Protein AF-M1PS42-F1 (afdb_monomer_lite)

Radius of gyration: 25.26 Å; chains: 1; bounding box: 62×65×58 Å

Sequence (292 aa):
MSEYVSSQPADSSSAGDQQQESSVSSQSGASTSSQLGTDSSSAGDQQQESSVSSQSDASTSSQLGTDSSSAGDQQQESSVSSQSGASTSSQLGTDSSSAGDQQQESSVSSQSGASTSSQLGTDSSSAGDQQQESSVSSQSDASTSSQLGTDSSSAGDQQQESSVSSQSGASTSSQLGTDSSSAGDQQQESSVSSQSDASTSSQLGTDWRQEVRSKVASVEYILAARALISVGVYAAQRVIAQSQGCASLSVAEVEEIVRDSLVRSHFHDSGLSLGSIRLVLMQVGDKLGLQG

Secondary structure (DSSP, 8-state):
--B---PPPEEEEESS-EEEEEEEEEEEEEES-EEEEEEEEESS-EEEEEEEEEEEEEEEEEEEEEEEEESS-EEEEEEEEEEEEEEEEEEEEEEEEESS-EEEEEEEEEEEEEEEEEEEEEEEEESS-EEEEEEEEEEEEEEEEEEEEEEEEESS-EEEEEEEEEEEEEEEEEEEEEEEEESS-EEEEEEEEEEEEEEEEEEEEESHHHHHHHHHHSHHHHHHHHHHHHHHHHHHHHHHHHHHTPPPPPHHHHHHHHHHHS-GGGEETTEE-HHHHHHHHHHHHHHTT---

Foldseek 3Di:
DADAPEDDAAEDEDEEEDEEEEEAEEEEAEHAEEEYEHAYEYAEEYEYEYEYEYEYQYYAEYEYEYHYEYAYEYEYEYEYEYEYQEYAEYEYEYYYEYAEEYEYEYEYEYEYQEYAEYEYEYEEEYAYEYEYEYEAEYEYQYYEEYEYEYEYEYAEEYEYEYEAEYEYQEYEEYEYEYEYDYNYHYDYHYYHYYHYPYYNYYHYDYNVLVVVLVVLLDPVVLVVVLVVLLVVLQVVQVVVCVVVVFDGDDSVVLSVLSPVLDDSVQQDSVGHDPVSSVSSNVVNCVVRVVDD

Organism: Anaplasma marginale (NCBI:txid770)

Structure (mmCIF, N/CA/C/O backbone):
data_AF-M1PS42-F1
#
_entry.id   AF-M1PS42-F1
#
loop_
_atom_site.group_PDB
_atom_site.id
_atom_site.type_symbol
_atom_site.label_atom_id
_atom_site.label_alt_id
_atom_site.label_comp_id
_atom_site.label_asym_id
_atom_site.label_entity_id
_atom_site.label_seq_id
_atom_site.pdbx_PDB_ins_code
_atom_site.Cartn_x
_atom_site.Cartn_y
_atom_site.Cartn_z
_atom_site.occupancy
_atom_site.B_iso_or_equiv
_atom_site.auth_seq_id
_atom_site.auth_comp_id
_atom_site.auth_asym_id
_atom_site.auth_atom_id
_atom_site.pdbx_PDB_model_num
ATOM 1 N N . MET A 1 1 ? 39.496 -3.840 9.890 1.00 39.19 1 MET A N 1
ATOM 2 C CA . MET A 1 1 ? 39.023 -2.545 10.409 1.00 39.19 1 MET A CA 1
ATOM 3 C C . MET A 1 1 ? 37.511 -2.597 10.252 1.00 39.19 1 MET A C 1
ATOM 5 O O . MET A 1 1 ? 37.054 -2.494 9.127 1.00 39.19 1 MET A O 1
ATOM 9 N N . SER A 1 2 ? 36.765 -2.962 11.298 1.00 42.97 2 SER A N 1
ATOM 10 C CA . SER A 1 2 ? 35.296 -2.894 11.251 1.00 42.97 2 SER A CA 1
ATOM 11 C C . SER A 1 2 ? 34.930 -1.449 11.529 1.00 42.97 2 SER A C 1
ATOM 13 O O . SER A 1 2 ? 35.213 -0.956 12.620 1.00 42.97 2 SER A O 1
ATOM 15 N N . GLU A 1 3 ? 34.401 -0.758 10.529 1.00 43.88 3 GLU A N 1
ATOM 16 C CA . GLU A 1 3 ? 33.937 0.609 10.711 1.00 43.88 3 GLU A CA 1
ATOM 17 C C . GLU A 1 3 ? 32.567 0.566 11.388 1.00 43.88 3 GLU A C 1
ATOM 19 O O . GLU A 1 3 ? 31.633 -0.079 10.917 1.00 43.88 3 GLU A O 1
ATOM 24 N N . TYR A 1 4 ? 32.475 1.201 12.553 1.00 43.62 4 TYR A N 1
ATOM 25 C CA . TYR A 1 4 ? 31.217 1.427 13.250 1.00 43.62 4 TYR A CA 1
ATOM 26 C C . TYR A 1 4 ? 30.619 2.707 12.654 1.00 43.62 4 TYR A C 1
ATOM 28 O O . TYR A 1 4 ? 30.918 3.807 13.117 1.00 43.62 4 TYR A O 1
ATOM 36 N N . VAL A 1 5 ? 29.850 2.588 11.569 1.00 50.28 5 VAL A N 1
ATOM 37 C CA . VAL A 1 5 ? 29.141 3.731 10.974 1.00 50.28 5 VAL A CA 1
ATOM 38 C C . VAL A 1 5 ? 27.799 3.870 11.688 1.00 50.28 5 VAL A C 1
ATOM 40 O O . VAL A 1 5 ? 26.797 3.281 11.295 1.00 50.28 5 VAL A O 1
ATOM 43 N N . SER A 1 6 ? 27.807 4.608 12.798 1.00 44.69 6 SER A N 1
ATOM 44 C CA . SER A 1 6 ? 26.590 5.071 13.466 1.00 44.69 6 SER A CA 1
ATOM 45 C C . SER A 1 6 ? 26.245 6.440 12.885 1.00 44.69 6 SER A C 1
ATOM 47 O O . SER A 1 6 ? 26.727 7.456 13.384 1.00 44.69 6 SER A O 1
ATOM 49 N N . SER A 1 7 ? 25.475 6.481 11.802 1.00 53.38 7 SER A N 1
ATOM 50 C CA . SER A 1 7 ? 24.887 7.737 11.328 1.00 53.38 7 SER A CA 1
ATOM 51 C C . SER A 1 7 ? 23.633 7.990 12.166 1.00 53.38 7 SER A C 1
ATOM 53 O O . SER A 1 7 ? 22.823 7.086 12.344 1.00 53.38 7 SER A O 1
ATOM 55 N N . GLN A 1 8 ? 23.511 9.169 12.774 1.00 53.06 8 GLN A N 1
ATOM 56 C CA . GLN A 1 8 ? 22.338 9.487 13.591 1.00 53.06 8 GLN A CA 1
ATOM 57 C C . GLN A 1 8 ? 21.093 9.651 12.704 1.00 53.06 8 GLN A C 1
ATOM 59 O O . GLN A 1 8 ? 21.240 10.183 11.599 1.00 53.06 8 GLN A O 1
ATOM 64 N N . PRO A 1 9 ? 19.900 9.231 13.169 1.00 59.31 9 PRO A N 1
ATOM 65 C CA . PRO A 1 9 ? 18.654 9.588 12.507 1.00 59.31 9 PRO A CA 1
ATOM 66 C C . PRO A 1 9 ? 18.505 11.113 12.467 1.00 59.31 9 PRO A C 1
ATOM 68 O O . PRO A 1 9 ? 18.972 11.825 13.366 1.00 59.31 9 PRO A O 1
ATOM 71 N N . ALA A 1 10 ? 17.941 11.623 11.375 1.00 68.38 10 ALA A N 1
ATOM 72 C CA . ALA A 1 10 ? 17.602 13.034 11.271 1.00 68.38 10 ALA A CA 1
ATOM 73 C C . ALA A 1 10 ? 16.223 13.250 11.907 1.00 68.38 10 ALA A C 1
ATOM 75 O O . ALA A 1 10 ? 15.217 12.934 11.280 1.00 68.38 10 ALA A O 1
ATOM 76 N N . ASP A 1 11 ? 16.205 13.777 13.133 1.00 71.44 11 ASP A N 1
ATOM 77 C CA . ASP A 1 11 ? 14.971 14.037 13.881 1.00 71.44 11 ASP A CA 1
ATOM 78 C C . ASP A 1 11 ? 14.531 15.496 13.726 1.00 71.44 11 ASP A C 1
ATOM 80 O O . ASP A 1 11 ? 15.304 16.431 13.982 1.00 71.44 11 ASP A O 1
ATOM 84 N N . SER A 1 12 ? 13.259 15.706 13.398 1.00 66.62 12 SER A N 1
ATOM 85 C CA . SER A 1 12 ? 12.654 17.040 13.333 1.00 66.62 12 SER A CA 1
ATOM 86 C C . SER A 1 12 ? 11.256 17.099 13.929 1.00 66.62 12 SER A C 1
ATOM 88 O O . SER A 1 12 ? 10.415 16.230 13.721 1.00 66.62 12 SER A O 1
ATOM 90 N N . SER A 1 13 ? 10.981 18.174 14.672 1.00 75.50 13 SER A N 1
ATOM 91 C CA . SER A 1 13 ? 9.664 18.437 15.257 1.00 75.50 13 SER A CA 1
ATOM 92 C C . SER A 1 13 ? 9.295 19.907 15.127 1.00 75.50 13 SER A C 1
ATOM 94 O O . SER A 1 13 ? 10.125 20.772 15.415 1.00 75.50 13 SER A O 1
ATOM 96 N N . SER A 1 14 ? 8.052 20.214 14.750 1.00 68.25 14 SER A N 1
ATOM 97 C CA . SER A 1 14 ? 7.557 21.597 14.783 1.00 68.25 14 SER A CA 1
ATOM 98 C C . SER A 1 14 ? 6.027 21.700 14.851 1.00 68.25 14 SER A C 1
ATOM 100 O O . SER A 1 14 ? 5.309 20.704 14.833 1.00 68.25 14 SER A O 1
ATOM 102 N N . ALA A 1 15 ? 5.544 22.921 15.092 1.00 67.19 15 ALA A N 1
ATOM 103 C CA . ALA A 1 15 ? 4.188 23.226 15.543 1.00 67.19 15 ALA A CA 1
ATOM 104 C C . ALA A 1 15 ? 3.344 24.017 14.523 1.00 67.19 15 ALA A C 1
ATOM 106 O O . ALA A 1 15 ? 2.295 24.540 14.892 1.00 67.19 15 ALA A O 1
ATOM 107 N N . GLY A 1 16 ? 3.804 24.155 13.278 1.00 68.56 16 GLY A N 1
ATOM 108 C CA . GLY A 1 16 ? 3.071 24.827 12.198 1.00 68.56 16 GLY A CA 1
ATOM 109 C C . GLY A 1 16 ? 3.222 24.088 10.874 1.00 68.56 16 GLY A C 1
ATOM 110 O O . GLY A 1 16 ? 3.893 23.057 10.837 1.00 68.56 16 GLY A O 1
ATOM 111 N N . ASP A 1 17 ? 2.624 24.633 9.815 1.00 74.56 17 ASP A N 1
ATOM 112 C CA . ASP A 1 17 ? 2.697 24.037 8.480 1.00 74.56 17 ASP A CA 1
ATOM 113 C C . ASP A 1 17 ? 4.141 24.021 7.981 1.00 74.56 17 ASP A C 1
ATOM 115 O O . ASP A 1 17 ? 4.865 25.021 8.099 1.00 74.56 17 ASP A O 1
ATOM 119 N N . GLN A 1 18 ? 4.579 22.886 7.445 1.00 71.81 18 GLN A N 1
ATOM 120 C CA . GLN A 1 18 ? 5.975 22.699 7.064 1.00 71.81 18 GLN A CA 1
ATOM 121 C C . GLN A 1 18 ? 6.144 21.953 5.755 1.00 71.81 18 GLN A C 1
ATOM 123 O O . GLN A 1 18 ? 5.471 20.963 5.498 1.00 71.81 18 GLN A O 1
ATOM 128 N N . GLN A 1 19 ? 7.127 22.419 4.986 1.00 80.56 19 GLN A N 1
ATOM 129 C CA . GLN A 1 19 ? 7.773 21.660 3.926 1.00 80.56 19 GLN A CA 1
ATOM 130 C C . GLN A 1 19 ? 9.134 21.201 4.440 1.00 80.56 19 GLN A C 1
ATOM 132 O O . GLN A 1 19 ? 9.905 22.024 4.950 1.00 80.56 19 GLN A O 1
ATOM 137 N N . GLN A 1 20 ? 9.424 19.908 4.340 1.00 78.31 20 GLN A N 1
ATOM 138 C CA . GLN A 1 20 ? 10.666 19.346 4.845 1.00 78.31 20 GLN A CA 1
ATOM 139 C C . GLN A 1 20 ? 11.261 18.316 3.893 1.00 78.31 20 GLN A C 1
ATOM 141 O O . GLN A 1 20 ? 10.637 17.313 3.578 1.00 78.31 20 GLN A O 1
ATOM 146 N N . GLU A 1 21 ? 12.517 18.538 3.522 1.00 87.38 21 GLU A N 1
ATOM 147 C CA . GLU A 1 21 ? 13.320 17.590 2.757 1.00 87.38 21 GLU A CA 1
ATOM 148 C C . GLU A 1 21 ? 14.416 17.026 3.665 1.00 87.38 21 GLU A C 1
ATOM 150 O O . GLU A 1 21 ? 15.176 17.779 4.285 1.00 87.38 21 GLU A O 1
ATOM 155 N N . SER A 1 22 ? 14.501 15.702 3.774 1.00 85.06 22 SER A N 1
ATOM 156 C CA . SER A 1 22 ? 15.530 15.014 4.557 1.00 85.06 22 SER A CA 1
ATOM 157 C C . SER A 1 22 ? 16.211 13.946 3.720 1.00 85.06 22 SER A C 1
ATOM 159 O O . SER A 1 22 ? 15.574 13.161 3.027 1.00 85.06 22 SER A O 1
ATOM 161 N N . SER A 1 23 ? 17.539 13.912 3.757 1.00 88.06 23 SER A N 1
ATOM 162 C CA . SER A 1 23 ? 18.320 12.932 3.006 1.00 88.06 23 SER A CA 1
ATOM 163 C C . SER A 1 23 ? 19.451 12.383 3.859 1.00 88.06 23 SER A C 1
ATOM 165 O O . SER A 1 23 ? 20.302 13.136 4.335 1.00 88.06 23 SER A O 1
ATOM 167 N N . VAL A 1 24 ? 19.479 11.063 4.028 1.00 89.56 24 VAL A N 1
ATOM 168 C CA . VAL A 1 24 ? 20.530 10.343 4.752 1.00 89.56 24 VAL A CA 1
ATOM 169 C C . VAL A 1 24 ? 21.137 9.303 3.820 1.00 89.56 24 VAL A C 1
ATOM 171 O O . VAL A 1 24 ? 20.455 8.417 3.315 1.00 89.56 24 VAL A O 1
ATOM 174 N N . SER A 1 25 ? 22.444 9.393 3.590 1.00 87.69 25 SER A N 1
ATOM 175 C CA . SER A 1 25 ? 23.175 8.458 2.732 1.00 87.69 25 SER A CA 1
ATOM 176 C C . SER A 1 25 ? 24.392 7.904 3.457 1.00 87.69 25 SER A C 1
ATOM 178 O O . SER A 1 25 ? 25.103 8.662 4.119 1.00 87.69 25 SER A O 1
ATOM 180 N N . SER A 1 26 ? 24.682 6.612 3.311 1.00 85.31 26 SER A N 1
ATOM 181 C CA . SER A 1 26 ? 25.943 6.022 3.783 1.00 85.31 26 SER A CA 1
ATOM 182 C C . SER A 1 26 ? 26.573 5.101 2.746 1.00 85.31 26 SER A C 1
ATOM 184 O O . SER A 1 26 ? 25.886 4.357 2.052 1.00 85.31 26 SER A O 1
ATOM 186 N N . GLN A 1 27 ? 27.904 5.122 2.680 1.00 86.88 27 GLN A N 1
ATOM 187 C CA . GLN A 1 27 ? 28.694 4.235 1.833 1.00 86.88 27 GLN A CA 1
ATOM 188 C C . GLN A 1 27 ? 29.816 3.611 2.667 1.00 86.88 27 GLN A C 1
ATOM 190 O O . GLN A 1 27 ? 30.570 4.328 3.322 1.00 86.88 27 GLN A O 1
ATOM 195 N N . SER A 1 28 ? 29.931 2.282 2.655 1.00 81.88 28 SER A N 1
ATOM 196 C CA . SER A 1 28 ? 30.939 1.556 3.443 1.00 81.88 28 SER A CA 1
ATOM 197 C C . SER A 1 28 ? 31.458 0.317 2.713 1.00 81.88 28 SER A C 1
ATOM 199 O O . SER A 1 28 ? 30.759 -0.254 1.888 1.00 81.88 28 SER A O 1
ATOM 201 N N . GLY A 1 29 ? 32.680 -0.130 3.018 1.00 77.25 29 GLY A N 1
ATOM 202 C CA . GLY A 1 29 ? 33.185 -1.404 2.483 1.00 77.25 29 GLY A CA 1
ATOM 203 C C . GLY A 1 29 ? 32.564 -2.609 3.197 1.00 77.25 29 GLY A C 1
ATOM 204 O O . GLY A 1 29 ? 32.076 -3.541 2.575 1.00 77.25 29 GLY A O 1
ATOM 205 N N . ALA A 1 30 ? 32.522 -2.587 4.529 1.00 75.56 30 ALA A N 1
ATOM 206 C CA . ALA A 1 30 ? 31.849 -3.616 5.312 1.00 75.56 30 ALA A CA 1
ATOM 207 C C . ALA A 1 30 ? 31.250 -3.013 6.580 1.00 75.56 30 ALA A C 1
ATOM 209 O O . ALA A 1 30 ? 31.944 -2.303 7.310 1.00 75.56 30 ALA A O 1
ATOM 210 N N . SER A 1 31 ? 29.997 -3.355 6.863 1.00 67.56 31 SER A N 1
ATOM 211 C CA . SER A 1 31 ? 29.265 -2.866 8.027 1.00 67.56 31 SER A CA 1
ATOM 212 C C . SER A 1 31 ? 28.748 -4.021 8.875 1.00 67.56 31 SER A C 1
ATOM 214 O O . SER A 1 31 ? 28.040 -4.914 8.413 1.00 67.56 31 SER A O 1
ATOM 216 N N . THR A 1 32 ? 29.091 -4.016 10.161 1.00 72.12 32 THR A N 1
ATOM 217 C CA . THR A 1 32 ? 28.502 -4.959 11.123 1.00 72.12 32 THR A CA 1
ATOM 218 C C . THR A 1 32 ? 27.087 -4.549 11.514 1.00 72.12 32 THR A C 1
ATOM 220 O O . THR A 1 32 ? 26.239 -5.414 11.709 1.00 72.12 32 THR A O 1
ATOM 223 N N . SER A 1 33 ? 26.832 -3.245 11.617 1.00 73.69 33 SER A N 1
ATOM 224 C CA . SER A 1 33 ? 25.519 -2.682 11.918 1.00 73.69 33 SER A CA 1
ATOM 225 C C . SER A 1 33 ? 25.422 -1.288 11.311 1.00 73.69 33 SER A C 1
ATOM 227 O O . SER A 1 33 ? 26.312 -0.472 11.548 1.00 73.69 33 SER A O 1
ATOM 229 N N . SER A 1 34 ? 24.353 -1.022 10.567 1.00 74.88 34 SER A N 1
ATOM 230 C CA . SER A 1 34 ? 24.017 0.305 10.044 1.00 74.88 34 SER A CA 1
ATOM 231 C C . SER A 1 34 ? 22.562 0.603 10.376 1.00 74.88 34 SER A C 1
ATOM 233 O O . SER A 1 34 ? 21.694 -0.215 10.081 1.00 74.88 34 SER A O 1
ATOM 235 N N . GLN A 1 35 ? 22.310 1.751 10.995 1.00 84.94 35 GLN A N 1
ATOM 236 C CA . GLN A 1 35 ? 20.969 2.274 11.235 1.00 84.94 35 GLN A CA 1
ATOM 237 C C . GLN A 1 35 ? 20.921 3.663 10.611 1.00 84.94 35 GLN A C 1
ATOM 239 O O . GLN A 1 35 ? 21.679 4.526 11.045 1.00 84.94 35 GLN A O 1
ATOM 244 N N . LEU A 1 36 ? 20.112 3.851 9.569 1.00 87.31 36 LEU A N 1
ATOM 245 C CA . LEU A 1 36 ? 19.848 5.164 8.978 1.00 87.31 36 LEU A CA 1
ATOM 246 C C . LEU A 1 36 ? 18.351 5.427 9.049 1.00 87.31 36 LEU A C 1
ATOM 248 O O . LEU A 1 36 ? 17.562 4.542 8.737 1.00 87.31 36 LEU A O 1
ATOM 252 N N . GLY A 1 37 ? 17.972 6.636 9.428 1.00 87.62 37 GLY A N 1
ATOM 253 C CA . GLY A 1 37 ? 16.572 6.982 9.584 1.00 87.62 37 GLY A CA 1
ATOM 254 C C . GLY A 1 37 ? 16.331 8.467 9.414 1.00 87.62 37 GLY A C 1
ATOM 255 O O . GLY A 1 37 ? 17.247 9.276 9.598 1.00 87.62 37 GLY A O 1
ATOM 256 N N . THR A 1 38 ? 15.104 8.815 9.073 1.00 86.50 38 THR A N 1
ATOM 257 C CA . THR A 1 38 ? 14.593 10.179 9.198 1.00 86.50 38 THR A CA 1
ATOM 258 C C . THR A 1 38 ? 13.284 10.108 9.959 1.00 86.50 38 THR A C 1
ATOM 260 O O . THR A 1 38 ? 12.362 9.451 9.478 1.00 86.50 38 THR A O 1
ATOM 263 N N . ASP A 1 39 ? 13.200 10.811 11.083 1.00 87.62 39 ASP A N 1
ATOM 264 C CA . ASP A 1 39 ? 12.021 10.800 11.942 1.00 87.62 39 ASP A CA 1
ATOM 265 C C . ASP A 1 39 ? 11.452 12.216 11.988 1.00 87.62 39 ASP A C 1
ATOM 267 O O . ASP A 1 39 ? 12.164 13.199 12.219 1.00 87.62 39 ASP A O 1
ATOM 271 N N . SER A 1 40 ? 10.160 12.368 11.717 1.00 83.94 40 SER A N 1
ATOM 272 C CA . SER A 1 40 ? 9.545 13.692 11.637 1.00 83.94 40 SER A CA 1
ATOM 273 C C . SER A 1 40 ? 8.167 13.756 12.262 1.00 83.94 40 SER A C 1
ATOM 275 O O . SER A 1 40 ? 7.348 12.850 12.145 1.00 83.94 40 SER A O 1
ATOM 277 N N . SER A 1 41 ? 7.910 14.849 12.979 1.00 85.88 41 SER A N 1
ATOM 278 C CA . SER A 1 41 ? 6.642 15.070 13.673 1.00 85.88 41 SER A CA 1
ATOM 279 C C . SER A 1 41 ? 6.142 16.505 13.518 1.00 85.88 41 SER A C 1
ATOM 281 O O . SER A 1 41 ? 6.870 17.461 13.803 1.00 85.88 41 SER A O 1
ATOM 283 N N . SER A 1 42 ? 4.879 16.668 13.125 1.00 82.94 42 SER A N 1
ATOM 284 C CA . SER A 1 42 ? 4.221 17.970 12.968 1.00 82.94 42 SER A CA 1
ATOM 285 C C . SER A 1 42 ? 2.891 18.035 13.719 1.00 82.94 42 SER A C 1
ATOM 287 O O . SER A 1 42 ? 2.146 17.059 13.785 1.00 82.94 42 SER A O 1
ATOM 289 N N . ALA A 1 43 ? 2.574 19.202 14.286 1.00 84.00 43 ALA A N 1
ATOM 290 C CA . ALA A 1 43 ? 1.247 19.482 14.847 1.00 84.00 43 ALA A CA 1
ATOM 291 C C . ALA A 1 43 ? 0.280 20.155 13.848 1.00 84.00 43 ALA A C 1
ATOM 293 O O . ALA A 1 43 ? -0.896 20.306 14.172 1.00 84.00 43 ALA A O 1
ATOM 294 N N . GLY A 1 44 ? 0.779 20.594 12.691 1.00 83.94 44 GLY A N 1
ATOM 295 C CA . GLY A 1 44 ? -0.002 21.172 11.590 1.00 83.94 44 GLY A CA 1
ATOM 296 C C . GLY A 1 44 ? 0.231 20.405 10.293 1.00 83.94 44 GLY A C 1
ATOM 297 O O . GLY A 1 44 ? 0.841 19.333 10.328 1.00 83.94 44 GLY A O 1
ATOM 298 N N . ASP A 1 45 ? -0.204 20.965 9.168 1.00 87.56 45 ASP A N 1
ATOM 299 C CA . ASP A 1 45 ? -0.112 20.274 7.884 1.00 87.56 45 ASP A CA 1
ATOM 300 C C . ASP A 1 45 ? 1.355 20.054 7.488 1.00 87.56 45 ASP A C 1
ATOM 302 O O . ASP A 1 45 ? 2.233 20.894 7.724 1.00 87.56 45 ASP A O 1
ATOM 306 N N . GLN A 1 46 ? 1.648 18.899 6.904 1.00 85.00 46 GLN A N 1
ATOM 307 C CA . GLN A 1 46 ? 3.014 18.497 6.596 1.00 85.00 46 GLN A CA 1
ATOM 308 C C . GLN A 1 46 ? 3.144 18.113 5.127 1.00 85.00 46 GLN A C 1
ATOM 310 O O . GLN A 1 46 ? 2.398 17.281 4.628 1.00 85.00 46 GLN A O 1
ATOM 315 N N . GLN A 1 47 ? 4.143 18.681 4.458 1.00 89.62 47 GLN A N 1
ATOM 316 C CA . GLN A 1 47 ? 4.679 18.167 3.203 1.00 89.62 47 GLN A CA 1
ATOM 317 C C . GLN A 1 47 ? 6.108 17.699 3.461 1.00 89.62 47 GLN A C 1
ATOM 319 O O . GLN A 1 47 ? 6.941 18.482 3.928 1.00 89.62 47 GLN A O 1
ATOM 324 N N . GLN A 1 48 ? 6.390 16.428 3.207 1.00 87.31 48 GLN A N 1
ATOM 325 C CA . GLN A 1 48 ? 7.681 15.843 3.532 1.00 87.31 48 GLN A CA 1
ATOM 326 C C . GLN A 1 48 ? 8.221 14.968 2.412 1.00 87.31 48 GLN A C 1
ATOM 328 O O . GLN A 1 48 ? 7.576 14.013 2.005 1.00 87.31 48 GLN A O 1
ATOM 333 N N . GLU A 1 49 ? 9.458 15.238 2.010 1.00 92.06 49 GLU A N 1
ATOM 334 C CA . GLU A 1 49 ? 10.237 14.374 1.132 1.00 92.06 49 GLU A CA 1
ATOM 335 C C . GLU A 1 49 ? 11.405 13.787 1.929 1.00 92.06 49 GLU A C 1
ATOM 337 O O . GLU A 1 49 ? 12.232 14.511 2.491 1.00 92.06 49 GLU A O 1
ATOM 342 N N . SER A 1 50 ? 11.477 12.462 2.033 1.00 90.81 50 SER A N 1
ATOM 343 C CA . SER A 1 50 ? 12.536 11.784 2.786 1.00 90.81 50 SER A CA 1
ATOM 344 C C . SER A 1 50 ? 13.222 10.716 1.953 1.00 90.81 50 SER A C 1
ATOM 346 O O . SER A 1 50 ? 12.586 9.905 1.288 1.00 90.81 50 SER A O 1
ATOM 348 N N . SER A 1 51 ? 14.550 10.713 1.976 1.00 92.12 51 SER A N 1
ATOM 349 C CA . SER A 1 51 ? 15.360 9.756 1.230 1.00 92.12 51 SER A CA 1
ATOM 350 C C . SER A 1 51 ? 16.440 9.149 2.111 1.00 92.12 51 SER A C 1
ATOM 352 O O . SER A 1 51 ? 17.323 9.848 2.608 1.00 92.12 51 SER A O 1
ATOM 354 N N . VAL A 1 52 ? 16.415 7.828 2.268 1.00 93.81 52 VAL A N 1
ATOM 355 C CA . VAL A 1 52 ? 17.438 7.081 3.002 1.00 93.81 52 VAL A CA 1
ATOM 356 C C . VAL A 1 52 ? 18.087 6.060 2.082 1.00 93.81 52 VAL A C 1
ATOM 358 O O . VAL A 1 52 ? 17.426 5.208 1.496 1.00 93.81 52 VAL A O 1
ATOM 361 N N . SER A 1 53 ? 19.409 6.139 1.947 1.00 91.12 53 SER A N 1
ATOM 362 C CA . SER A 1 53 ? 20.173 5.259 1.065 1.00 91.12 53 SER A CA 1
ATOM 363 C C . SER A 1 53 ? 21.399 4.669 1.754 1.00 91.12 53 SER A C 1
ATOM 365 O O . SER A 1 53 ? 22.128 5.343 2.485 1.00 91.12 53 SER A O 1
ATOM 367 N N . SER A 1 54 ? 21.657 3.385 1.515 1.00 89.75 54 SER A N 1
ATOM 368 C CA . SER A 1 54 ? 22.911 2.739 1.911 1.00 89.75 54 SER A CA 1
ATOM 369 C C . SER A 1 54 ? 23.524 1.937 0.781 1.00 89.75 54 SER A C 1
ATOM 371 O O . SER A 1 54 ? 22.835 1.193 0.086 1.00 89.75 54 SER A O 1
ATOM 373 N N . GLN A 1 55 ? 24.847 2.028 0.672 1.00 89.88 55 GLN A N 1
ATOM 374 C CA . GLN A 1 55 ? 25.646 1.185 -0.205 1.00 89.88 55 GLN A CA 1
ATOM 375 C C . GLN A 1 55 ? 26.764 0.491 0.583 1.00 89.88 55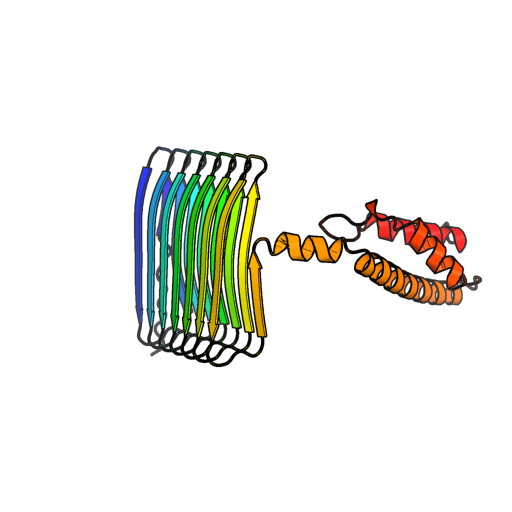 GLN A C 1
ATOM 377 O O . GLN A 1 55 ? 27.559 1.149 1.265 1.00 89.88 55 GLN A O 1
ATOM 382 N N . SER A 1 56 ? 26.854 -0.836 0.477 1.00 85.88 56 SER A N 1
ATOM 383 C CA . SER A 1 56 ? 27.917 -1.618 1.119 1.00 85.88 56 SER A CA 1
ATOM 384 C C . SER A 1 56 ? 28.402 -2.813 0.295 1.00 85.88 56 SER A C 1
ATOM 386 O O . SER A 1 56 ? 27.641 -3.392 -0.470 1.00 85.88 56 SER A O 1
ATOM 388 N N . ASP A 1 57 ? 29.660 -3.245 0.452 1.00 84.94 57 ASP A N 1
ATOM 389 C CA . ASP A 1 57 ? 30.072 -4.530 -0.149 1.00 84.94 57 ASP A CA 1
ATOM 390 C C . ASP A 1 57 ? 29.552 -5.711 0.686 1.00 84.94 57 ASP A C 1
ATOM 392 O O . ASP A 1 57 ? 29.149 -6.739 0.142 1.00 84.94 57 ASP A O 1
ATOM 396 N N . ALA A 1 58 ? 29.515 -5.563 2.014 1.00 82.06 58 ALA A N 1
ATOM 397 C CA . ALA A 1 58 ? 28.936 -6.549 2.922 1.00 82.06 58 ALA A CA 1
ATOM 398 C C . ALA A 1 58 ? 28.289 -5.902 4.154 1.00 82.06 58 ALA A C 1
ATOM 400 O O . ALA A 1 58 ? 28.887 -5.039 4.800 1.00 82.06 58 ALA A O 1
ATOM 401 N N . SER A 1 59 ? 27.106 -6.388 4.529 1.00 78.94 59 SER A N 1
ATOM 402 C CA . SER A 1 59 ? 26.379 -5.969 5.727 1.00 78.94 59 SER A CA 1
ATOM 403 C C . SER A 1 59 ? 25.914 -7.168 6.550 1.00 78.94 59 SER A C 1
ATOM 405 O O . SER A 1 59 ? 25.249 -8.073 6.048 1.00 78.94 59 SER A O 1
ATOM 407 N N . THR A 1 60 ? 26.197 -7.170 7.853 1.00 80.62 60 THR A N 1
ATOM 408 C CA . THR A 1 60 ? 25.593 -8.166 8.756 1.00 80.62 60 THR A CA 1
ATOM 409 C C . THR A 1 60 ? 24.176 -7.752 9.149 1.00 80.62 60 THR A C 1
ATOM 411 O O . THR A 1 60 ? 23.267 -8.578 9.119 1.00 80.62 60 THR A O 1
ATOM 414 N N . SER A 1 61 ? 23.978 -6.480 9.499 1.00 80.50 61 SER A N 1
ATOM 415 C CA . SER A 1 61 ? 22.677 -5.932 9.880 1.00 80.50 61 SER A CA 1
ATOM 416 C C . SER A 1 61 ? 22.529 -4.513 9.346 1.00 80.50 61 SER A C 1
ATOM 418 O O . SER A 1 61 ? 23.394 -3.668 9.584 1.00 80.50 61 SER A O 1
ATOM 420 N N . SER A 1 62 ? 21.435 -4.246 8.643 1.00 83.19 62 SER A N 1
ATOM 421 C CA . SER A 1 62 ? 21.093 -2.908 8.160 1.00 83.19 62 SER A CA 1
ATOM 422 C C . SER A 1 62 ? 19.624 -2.619 8.436 1.00 83.19 62 SER A C 1
ATOM 424 O O . SER A 1 62 ? 18.768 -3.426 8.083 1.00 83.19 62 SER A O 1
ATOM 426 N N . GLN A 1 63 ? 19.350 -1.482 9.066 1.00 89.75 63 GLN A N 1
ATOM 427 C CA . GLN A 1 63 ? 18.007 -0.956 9.274 1.00 89.75 63 GLN A CA 1
ATOM 428 C C . GLN A 1 63 ? 17.945 0.430 8.644 1.00 89.75 63 GLN A C 1
ATOM 430 O O . GLN A 1 63 ? 18.699 1.311 9.058 1.00 89.75 63 GLN A O 1
ATOM 435 N N . LEU A 1 64 ? 17.113 0.598 7.621 1.00 91.56 64 LEU A N 1
ATOM 436 C CA . LEU A 1 64 ? 16.872 1.893 6.991 1.00 91.56 64 LEU A CA 1
ATOM 437 C C . LEU A 1 64 ? 15.384 2.215 7.109 1.00 91.56 64 LEU A C 1
ATOM 439 O O . LEU A 1 64 ? 14.564 1.356 6.797 1.00 91.56 64 LEU A O 1
ATOM 443 N N . GLY A 1 65 ? 15.042 3.414 7.553 1.00 91.88 65 GLY A N 1
ATOM 444 C CA . GLY A 1 65 ? 13.652 3.775 7.819 1.00 91.88 65 GLY A CA 1
ATOM 445 C C . GLY A 1 65 ? 13.347 5.226 7.495 1.00 91.88 65 GLY A C 1
ATOM 446 O O . GLY A 1 65 ? 14.246 6.064 7.499 1.00 91.88 65 GLY A O 1
ATOM 447 N N . THR A 1 66 ? 12.083 5.530 7.248 1.00 91.06 66 THR A N 1
ATOM 448 C CA . THR A 1 66 ? 11.575 6.900 7.331 1.00 91.06 66 THR A CA 1
ATOM 449 C C . THR A 1 66 ? 10.274 6.873 8.107 1.00 91.06 66 THR A C 1
ATOM 451 O O . THR A 1 66 ? 9.331 6.229 7.649 1.00 91.06 66 THR A O 1
ATOM 454 N N . ASP A 1 67 ? 10.209 7.609 9.209 1.00 90.94 67 ASP A N 1
ATOM 455 C CA . ASP A 1 67 ? 9.045 7.635 10.085 1.00 90.94 67 ASP A CA 1
ATOM 456 C C . ASP A 1 67 ? 8.475 9.055 10.109 1.00 90.94 67 ASP A C 1
ATOM 458 O O . ASP A 1 67 ? 9.188 10.038 10.331 1.00 90.94 67 ASP A O 1
ATOM 462 N N . SER A 1 68 ? 7.179 9.207 9.841 1.00 88.06 68 SER A N 1
ATOM 463 C CA . SER A 1 68 ? 6.527 10.522 9.836 1.00 88.06 68 SER A CA 1
ATOM 464 C C . SER A 1 68 ? 5.181 10.506 10.542 1.00 88.06 68 SER A C 1
ATOM 466 O O . SER A 1 68 ? 4.384 9.581 10.408 1.00 88.06 68 SER A O 1
ATOM 468 N N . SER A 1 69 ? 4.918 11.547 11.329 1.00 89.50 69 SER A N 1
ATOM 469 C CA . SER A 1 69 ? 3.677 11.700 12.087 1.00 89.50 69 SER A CA 1
ATOM 470 C C . SER A 1 69 ? 3.141 13.128 12.017 1.00 89.50 69 SER A C 1
ATOM 472 O O . SER A 1 69 ? 3.856 14.078 12.335 1.00 89.50 69 SER A O 1
ATOM 474 N N . SER A 1 70 ? 1.865 13.289 11.671 1.00 86.88 70 SER A N 1
ATOM 475 C CA . SER A 1 70 ? 1.185 14.588 11.623 1.00 86.88 70 SER A CA 1
ATOM 476 C C . SER A 1 70 ? -0.134 14.576 12.398 1.00 86.88 70 SER A C 1
ATOM 478 O O . SER A 1 70 ? -0.866 13.586 12.405 1.00 86.88 70 SER A O 1
ATOM 480 N N . ALA A 1 71 ? -0.453 15.688 13.062 1.00 87.50 71 ALA A N 1
ATOM 481 C CA . ALA A 1 71 ? -1.788 15.927 13.618 1.00 87.50 71 ALA A CA 1
ATOM 482 C C . ALA A 1 71 ? -2.739 16.643 12.636 1.00 87.50 71 ALA A C 1
ATOM 484 O O . ALA A 1 71 ? -3.936 16.712 12.916 1.00 87.50 71 ALA A O 1
ATOM 485 N N . GLY A 1 72 ? -2.208 17.198 11.543 1.00 86.94 72 GLY A N 1
ATOM 486 C CA . GLY A 1 72 ? -2.967 17.798 10.441 1.00 86.94 72 GLY A CA 1
ATOM 487 C C . GLY A 1 72 ? -2.930 16.916 9.198 1.00 86.94 72 GLY A C 1
ATOM 488 O O . GLY A 1 72 ? -2.608 15.732 9.298 1.00 86.94 72 GLY A O 1
ATOM 489 N N . ASP A 1 73 ? -3.212 17.499 8.038 1.00 91.44 73 ASP A N 1
ATOM 490 C CA . ASP A 1 73 ? -3.110 16.789 6.766 1.00 91.44 73 ASP A CA 1
ATOM 491 C C . ASP A 1 73 ? -1.638 16.516 6.426 1.00 91.44 73 ASP A C 1
ATOM 493 O O . ASP A 1 73 ? -0.720 17.223 6.862 1.00 91.44 73 ASP A O 1
ATOM 497 N N . GLN A 1 74 ? -1.388 15.461 5.656 1.00 90.31 74 GLN A N 1
ATOM 498 C CA . GLN A 1 74 ? -0.031 15.036 5.334 1.00 90.31 74 GLN A CA 1
ATOM 499 C C . GLN A 1 74 ? 0.111 14.675 3.858 1.00 90.31 74 GLN A C 1
ATOM 501 O O . GLN A 1 74 ? -0.661 13.890 3.318 1.00 90.31 74 GLN A O 1
ATOM 506 N N . GLN A 1 75 ? 1.148 15.216 3.228 1.00 92.75 75 GLN A N 1
ATOM 507 C CA . GLN A 1 75 ? 1.681 14.754 1.954 1.00 92.75 75 GLN A CA 1
ATOM 508 C C . GLN A 1 75 ? 3.104 14.264 2.197 1.00 92.75 75 GLN A C 1
ATOM 510 O O . GLN A 1 75 ? 3.946 15.022 2.684 1.00 92.75 75 GLN A O 1
ATOM 515 N N . GLN A 1 76 ? 3.374 12.997 1.907 1.00 90.69 76 GLN A N 1
ATOM 516 C CA . GLN A 1 76 ? 4.680 12.402 2.147 1.00 90.69 76 GLN A CA 1
ATOM 517 C C . GLN A 1 76 ? 5.171 11.647 0.921 1.00 90.69 76 GLN A C 1
ATOM 519 O O . GLN A 1 76 ? 4.532 10.699 0.479 1.00 90.69 76 GLN A O 1
ATOM 524 N N . GLU A 1 77 ? 6.363 12.001 0.462 1.00 94.69 77 GLU A N 1
ATOM 525 C CA . GLU A 1 77 ? 7.141 11.212 -0.480 1.00 94.69 77 GLU A CA 1
ATOM 526 C C . GLU A 1 77 ? 8.326 10.603 0.270 1.00 94.69 77 GLU A C 1
ATOM 528 O O . GLU A 1 77 ? 9.093 11.290 0.952 1.00 94.69 77 GLU A O 1
ATOM 533 N N . SER A 1 78 ? 8.473 9.283 0.236 1.00 93.69 78 SER A N 1
ATOM 534 C CA . SER A 1 78 ? 9.547 8.606 0.963 1.00 93.69 78 SER A CA 1
ATOM 535 C C . SER A 1 78 ? 10.199 7.512 0.144 1.00 93.69 78 SER A C 1
ATOM 537 O O . SER A 1 78 ? 9.546 6.698 -0.501 1.00 93.69 78 SER A O 1
ATOM 539 N N . SER A 1 79 ? 11.526 7.507 0.156 1.00 95.25 79 SER A N 1
ATOM 540 C CA . SER A 1 79 ? 12.334 6.561 -0.598 1.00 95.25 79 SER A CA 1
ATOM 541 C C . SER A 1 79 ? 13.404 5.951 0.289 1.00 95.25 79 SER A C 1
ATOM 543 O O . SER A 1 79 ? 14.287 6.645 0.793 1.00 95.25 79 SER A O 1
ATOM 545 N N . VAL A 1 80 ? 13.372 4.629 0.434 1.00 96.25 80 VAL A N 1
ATOM 546 C CA . VAL A 1 80 ? 14.392 3.870 1.157 1.00 96.25 80 VAL A CA 1
ATOM 547 C C . VAL A 1 80 ? 15.031 2.860 0.221 1.00 96.25 80 VAL A C 1
ATOM 549 O O . VAL A 1 80 ? 14.367 1.992 -0.344 1.00 96.25 80 VAL A O 1
ATOM 552 N N . SER A 1 81 ? 16.346 2.963 0.051 1.00 93.31 81 SER A N 1
ATOM 553 C CA . SER A 1 81 ? 17.103 2.085 -0.839 1.00 93.31 81 SER A CA 1
ATOM 554 C C . SER A 1 81 ? 18.340 1.504 -0.166 1.00 93.31 81 SER A C 1
ATOM 556 O O . SER A 1 81 ? 19.083 2.182 0.547 1.00 93.31 81 SER A O 1
ATOM 558 N N . SER A 1 82 ? 18.584 0.220 -0.408 1.00 91.62 82 SER A N 1
ATOM 559 C CA . SER A 1 82 ? 19.796 -0.456 0.047 1.00 91.62 82 SER A CA 1
ATOM 560 C C . SER A 1 82 ? 20.403 -1.277 -1.076 1.00 91.62 82 SER A C 1
ATOM 562 O O . SER A 1 82 ? 19.726 -2.126 -1.661 1.00 91.62 82 SER A O 1
ATOM 564 N N . GLN A 1 83 ? 21.689 -1.059 -1.337 1.00 91.44 83 GLN A N 1
ATOM 565 C CA . GLN A 1 83 ? 22.465 -1.851 -2.279 1.00 91.44 83 GLN A CA 1
ATOM 566 C C . GLN A 1 83 ? 23.625 -2.534 -1.556 1.00 91.44 83 GLN A C 1
ATOM 568 O O . GLN A 1 83 ? 24.493 -1.858 -0.996 1.00 91.44 83 GLN A O 1
ATOM 573 N N . SER A 1 84 ? 23.669 -3.869 -1.596 1.00 88.06 84 SER A N 1
ATOM 574 C CA . SER A 1 84 ? 24.738 -4.639 -0.960 1.00 88.06 84 SER A CA 1
ATOM 575 C C . SER A 1 84 ? 25.328 -5.751 -1.831 1.00 88.06 84 SER A C 1
ATOM 577 O O . SER A 1 84 ? 24.651 -6.363 -2.651 1.00 88.06 84 SER A O 1
ATOM 579 N N . GLY A 1 85 ? 26.613 -6.063 -1.655 1.00 84.88 85 GLY A N 1
ATOM 580 C CA . GLY A 1 85 ? 27.189 -7.286 -2.233 1.00 84.88 85 GLY A CA 1
ATOM 581 C C . GLY A 1 85 ? 26.677 -8.544 -1.519 1.00 84.88 85 GLY A C 1
ATOM 582 O O . GLY A 1 85 ? 26.287 -9.519 -2.159 1.00 84.88 85 GLY A O 1
ATOM 583 N N . ALA A 1 86 ? 26.619 -8.504 -0.187 1.00 85.00 86 ALA A N 1
ATOM 584 C CA . ALA A 1 86 ? 26.001 -9.537 0.639 1.00 85.00 86 ALA A CA 1
ATOM 585 C C . ALA A 1 86 ? 25.361 -8.941 1.900 1.00 85.00 86 ALA A C 1
ATOM 587 O O . ALA A 1 86 ? 25.961 -8.094 2.563 1.00 85.00 86 ALA A O 1
ATOM 588 N N . SER A 1 87 ? 24.182 -9.442 2.266 1.00 82.25 87 SER A N 1
ATOM 589 C CA . SER A 1 87 ? 23.441 -9.058 3.467 1.00 82.25 87 SER A CA 1
ATOM 590 C C . SER A 1 87 ? 23.008 -10.279 4.276 1.00 82.25 87 SER A C 1
ATOM 592 O O . SER A 1 87 ? 22.349 -11.190 3.772 1.00 82.25 87 SER A O 1
ATOM 594 N N . THR A 1 88 ? 23.311 -10.293 5.573 1.00 83.94 88 THR A N 1
ATOM 595 C CA . THR A 1 88 ? 22.743 -11.314 6.470 1.00 83.94 88 THR A CA 1
ATOM 596 C C . THR A 1 88 ? 21.330 -10.922 6.900 1.00 83.94 88 THR A C 1
ATOM 598 O O . THR A 1 88 ? 20.408 -11.722 6.768 1.00 83.94 88 THR A O 1
ATOM 601 N N . SER A 1 89 ? 21.142 -9.690 7.373 1.00 83.38 89 SER A N 1
ATOM 602 C CA . SER A 1 89 ? 19.842 -9.161 7.781 1.00 83.38 89 SER A CA 1
ATOM 603 C C . SER A 1 89 ? 19.661 -7.737 7.272 1.00 83.38 89 SER A C 1
ATOM 605 O O . SER A 1 89 ? 20.539 -6.888 7.446 1.00 83.38 89 SER A O 1
ATOM 607 N N . SER A 1 90 ? 18.523 -7.457 6.648 1.00 86.44 90 SER A N 1
ATOM 608 C CA . SER A 1 90 ? 18.157 -6.107 6.221 1.00 86.44 90 SER A CA 1
ATOM 609 C C . SER A 1 90 ? 16.684 -5.845 6.496 1.00 86.44 90 SER A C 1
ATOM 611 O O . SER A 1 90 ? 15.842 -6.668 6.144 1.00 86.44 90 SER A O 1
ATOM 613 N N . GLN A 1 91 ? 16.392 -4.717 7.132 1.00 92.12 91 GLN A N 1
ATOM 614 C CA . GLN A 1 91 ? 15.039 -4.224 7.357 1.00 92.12 91 GLN A CA 1
ATOM 615 C C . GLN A 1 91 ? 14.949 -2.826 6.762 1.00 92.12 91 GLN A C 1
ATOM 617 O O . GLN A 1 91 ? 15.683 -1.942 7.200 1.00 92.12 91 GLN A O 1
ATOM 622 N N . LEU A 1 92 ? 14.118 -2.650 5.740 1.00 93.88 92 LEU A N 1
ATOM 623 C CA . LEU A 1 92 ? 13.874 -1.345 5.136 1.00 93.88 92 LEU A CA 1
ATOM 624 C C . LEU A 1 92 ? 12.387 -1.026 5.269 1.00 93.88 92 LEU A C 1
ATOM 626 O O . LEU A 1 92 ? 11.563 -1.890 4.971 1.00 93.88 92 LEU A O 1
ATOM 630 N N . GLY A 1 93 ? 12.052 0.176 5.713 1.00 94.06 93 GLY A N 1
ATOM 631 C CA . GLY A 1 93 ? 10.669 0.538 6.004 1.00 94.06 93 GLY A CA 1
ATOM 632 C C . GLY A 1 93 ? 10.368 1.997 5.720 1.00 94.06 93 GLY A C 1
ATOM 633 O O . GLY A 1 93 ? 11.267 2.835 5.768 1.00 94.06 93 GLY A O 1
ATOM 634 N N . THR A 1 94 ? 9.107 2.298 5.453 1.00 93.81 94 THR A N 1
ATOM 635 C CA . THR A 1 94 ? 8.581 3.662 5.535 1.00 93.81 94 THR A CA 1
ATOM 636 C C . THR A 1 94 ? 7.283 3.619 6.319 1.00 93.81 94 THR A C 1
ATOM 638 O O . THR A 1 94 ? 6.343 2.962 5.866 1.00 93.81 94 THR A O 1
ATOM 641 N N . ASP A 1 95 ? 7.216 4.349 7.425 1.00 93.00 95 ASP A N 1
ATOM 642 C CA . ASP A 1 95 ? 6.056 4.361 8.304 1.00 93.00 95 ASP A CA 1
ATOM 643 C C . ASP A 1 95 ? 5.467 5.772 8.363 1.00 93.00 95 ASP A C 1
ATOM 645 O O . ASP A 1 95 ? 6.170 6.772 8.554 1.00 93.00 95 ASP A O 1
ATOM 649 N N . SER A 1 96 ? 4.151 5.866 8.189 1.00 90.12 96 SER A N 1
ATOM 650 C CA . SER A 1 96 ? 3.453 7.147 8.171 1.00 90.12 96 SER A CA 1
ATOM 651 C C . SER A 1 96 ? 2.157 7.128 8.963 1.00 90.12 96 SER A C 1
ATOM 653 O O . SER A 1 96 ? 1.390 6.164 8.927 1.00 90.12 96 SER A O 1
ATOM 655 N N . SER A 1 97 ? 1.894 8.202 9.703 1.00 90.75 97 SER A N 1
ATOM 656 C CA . SER A 1 97 ? 0.674 8.360 10.491 1.00 90.75 97 SER A CA 1
ATOM 657 C C . SER A 1 97 ? 0.140 9.789 10.458 1.00 90.75 97 SER A C 1
ATOM 659 O O . SER A 1 97 ? 0.863 10.737 10.760 1.00 90.75 97 SER A O 1
ATOM 661 N N . SER A 1 98 ? -1.153 9.938 10.178 1.00 88.00 98 SER A N 1
ATOM 662 C CA . SER A 1 98 ? -1.843 11.229 10.158 1.00 88.00 98 SER A CA 1
ATOM 663 C C . SER A 1 98 ? -3.167 11.189 10.929 1.00 88.00 98 SER A C 1
ATOM 665 O O . SER A 1 98 ? -3.900 10.199 10.893 1.00 88.00 98 SER A O 1
ATOM 667 N N . ALA A 1 99 ? -3.494 12.271 11.639 1.00 88.31 99 ALA A N 1
ATOM 668 C CA . ALA A 1 99 ? -4.839 12.478 12.185 1.00 88.31 99 ALA A CA 1
ATOM 669 C C . ALA A 1 99 ? -5.787 13.194 11.202 1.00 88.31 99 ALA A C 1
ATOM 671 O O . ALA A 1 99 ? -6.994 13.209 11.449 1.00 88.31 99 ALA A O 1
ATOM 672 N N . GLY A 1 100 ? -5.250 13.784 10.131 1.00 86.00 100 GLY A N 1
ATOM 673 C CA . GLY A 1 100 ? -6.002 14.366 9.021 1.00 86.00 100 GLY A CA 1
ATOM 674 C C . GLY A 1 100 ? -5.973 13.475 7.783 1.00 86.00 100 GLY A C 1
ATOM 675 O O . GLY A 1 100 ? -5.669 12.280 7.866 1.00 86.00 100 GLY A O 1
ATOM 676 N N . ASP A 1 101 ? -6.259 14.073 6.633 1.00 92.00 101 ASP A N 1
ATOM 677 C CA . ASP A 1 101 ? -6.157 13.397 5.345 1.00 92.00 101 ASP A CA 1
ATOM 678 C C . ASP A 1 101 ? -4.685 13.120 5.011 1.00 92.00 101 ASP A C 1
ATOM 680 O O . ASP A 1 101 ? -3.765 13.807 5.474 1.00 92.00 101 ASP A O 1
ATOM 684 N N . GLN A 1 102 ? -4.443 12.077 4.224 1.00 91.69 102 GLN A N 1
ATOM 685 C CA . GLN A 1 102 ? -3.090 11.640 3.906 1.00 91.69 102 GLN A CA 1
ATOM 686 C C . GLN A 1 102 ? -2.935 11.298 2.428 1.00 91.69 102 GLN A C 1
ATOM 688 O O . GLN A 1 102 ? -3.711 10.531 1.861 1.00 91.69 102 GLN A O 1
ATOM 693 N N . GLN A 1 103 ? -1.882 11.837 1.823 1.00 94.75 103 GLN A N 1
ATOM 694 C CA . GLN A 1 103 ? -1.359 11.414 0.530 1.00 94.75 103 GLN A CA 1
ATOM 695 C C . GLN A 1 103 ? 0.063 10.910 0.743 1.00 94.75 103 GLN A C 1
ATOM 697 O O . GLN A 1 103 ? 0.914 11.646 1.244 1.00 94.75 103 GLN A O 1
ATOM 702 N N . GLN A 1 104 ? 0.318 9.652 0.408 1.0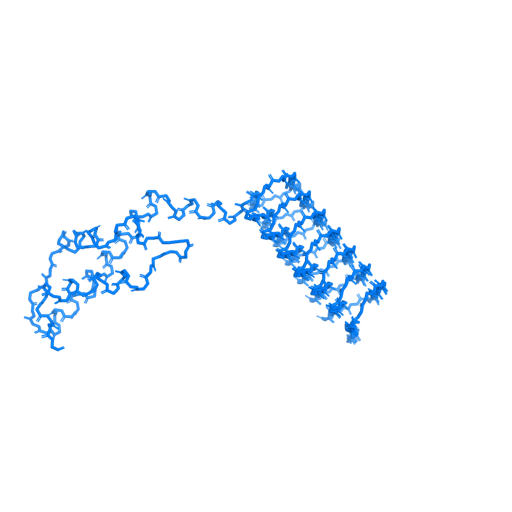0 92.50 104 GLN A N 1
ATOM 703 C CA . GLN A 1 104 ? 1.626 9.044 0.600 1.00 92.50 104 GLN A CA 1
ATOM 704 C C . GLN A 1 104 ? 2.098 8.360 -0.675 1.00 92.50 104 GLN A C 1
ATOM 706 O O . GLN A 1 104 ? 1.449 7.441 -1.166 1.00 92.50 104 GLN A O 1
ATOM 711 N N . GLU A 1 105 ? 3.284 8.740 -1.130 1.00 96.06 105 GLU A N 1
ATOM 712 C CA . GLU A 1 105 ? 4.048 8.015 -2.135 1.00 96.06 105 GLU A CA 1
ATOM 713 C C . GLU A 1 105 ? 5.272 7.404 -1.454 1.00 96.06 105 GLU A C 1
ATOM 715 O O . GLU A 1 105 ? 6.081 8.091 -0.824 1.00 96.06 105 GLU A O 1
ATOM 720 N N . SER A 1 106 ? 5.404 6.082 -1.488 1.00 95.12 106 SER A N 1
ATOM 721 C CA . SER A 1 106 ? 6.492 5.396 -0.788 1.00 95.12 106 SER A CA 1
ATOM 722 C C . SER A 1 106 ? 7.135 4.314 -1.631 1.00 95.12 106 SER A C 1
ATOM 724 O O . SER A 1 106 ? 6.476 3.489 -2.257 1.00 95.12 106 SER A O 1
ATOM 726 N N . SER A 1 107 ? 8.462 4.321 -1.649 1.00 96.12 107 SER A N 1
ATOM 727 C CA . SER A 1 107 ? 9.267 3.377 -2.412 1.00 96.12 107 SER A CA 1
ATOM 728 C C . SER A 1 107 ? 10.336 2.755 -1.531 1.00 96.12 107 SER A C 1
ATOM 730 O O . SER A 1 107 ? 11.231 3.436 -1.033 1.00 96.12 107 SER A O 1
ATOM 732 N N . VAL A 1 108 ? 10.288 1.433 -1.387 1.00 97.19 108 VAL A N 1
ATOM 733 C CA . VAL A 1 108 ? 11.298 0.660 -0.664 1.00 97.19 108 VAL A CA 1
ATOM 734 C C . VAL A 1 108 ? 11.929 -0.351 -1.602 1.00 97.19 108 VAL A C 1
ATOM 736 O O . VAL A 1 108 ? 11.262 -1.210 -2.179 1.00 97.19 108 VAL A O 1
ATOM 739 N N . SER A 1 109 ? 13.245 -0.258 -1.759 1.00 94.12 109 SER A N 1
ATOM 740 C CA . SER A 1 109 ? 13.995 -1.109 -2.678 1.00 94.12 109 SER A CA 1
ATOM 741 C C . SER A 1 109 ? 15.234 -1.702 -2.025 1.00 94.12 109 SER A C 1
ATOM 743 O O . SER A 1 109 ? 15.997 -1.032 -1.325 1.00 94.12 109 SER A O 1
ATOM 745 N N . SER A 1 110 ? 15.462 -2.988 -2.273 1.00 92.50 110 SER A N 1
ATOM 746 C CA . SER A 1 110 ? 16.703 -3.652 -1.893 1.00 92.50 110 SER A CA 1
ATOM 747 C C . SER A 1 110 ? 17.283 -4.420 -3.066 1.00 92.50 110 SER A C 1
ATOM 749 O O . SER A 1 110 ? 16.593 -5.218 -3.699 1.00 92.50 110 SER A O 1
ATOM 751 N N . GLN A 1 111 ? 18.570 -4.205 -3.319 1.00 91.81 111 GLN A N 1
ATOM 752 C CA . GLN A 1 111 ? 19.337 -4.962 -4.293 1.00 91.81 111 GLN A CA 1
ATOM 753 C C . GLN A 1 111 ? 20.528 -5.623 -3.603 1.00 91.81 111 GLN A C 1
ATOM 755 O O . GLN A 1 111 ? 21.353 -4.934 -2.998 1.00 91.81 111 GLN A O 1
ATOM 760 N N . SER A 1 112 ? 20.640 -6.949 -3.703 1.00 88.12 112 SER A N 1
ATOM 761 C CA . SER A 1 112 ? 21.748 -7.688 -3.097 1.00 88.12 112 SER A CA 1
ATOM 762 C C . SER A 1 112 ? 22.316 -8.799 -3.977 1.00 88.12 112 SER A C 1
ATOM 764 O O . SER A 1 112 ? 21.598 -9.452 -4.720 1.00 88.12 112 SER A O 1
ATOM 766 N N . GLY A 1 113 ? 23.618 -9.076 -3.880 1.00 85.19 113 GLY A N 1
ATOM 767 C CA . GLY A 1 113 ? 24.173 -10.303 -4.473 1.00 85.19 113 GLY A CA 1
ATOM 768 C C . GLY A 1 113 ? 23.694 -11.551 -3.721 1.00 85.19 113 GLY A C 1
ATOM 769 O O . GLY A 1 113 ? 23.268 -12.539 -4.310 1.00 85.19 113 GLY A O 1
ATOM 770 N N . ALA A 1 114 ? 23.693 -11.502 -2.390 1.00 84.38 114 ALA A N 1
ATOM 771 C CA . ALA A 1 114 ? 23.124 -12.557 -1.558 1.00 84.38 114 ALA A CA 1
ATOM 772 C C . ALA A 1 114 ? 22.444 -11.979 -0.316 1.00 84.38 114 ALA A C 1
ATOM 774 O O . ALA A 1 114 ? 23.032 -11.149 0.376 1.00 84.38 114 ALA A O 1
ATOM 775 N N . SER A 1 115 ? 21.251 -12.476 0.009 1.00 82.44 115 SER A N 1
ATOM 776 C CA . SER A 1 115 ? 20.501 -12.121 1.216 1.00 82.44 115 SER A CA 1
ATOM 777 C C . SER A 1 115 ? 20.112 -13.358 2.021 1.00 82.44 115 SER A C 1
ATOM 779 O O . SER A 1 115 ? 19.516 -14.304 1.505 1.00 82.44 115 SER A O 1
ATOM 781 N N . THR A 1 116 ? 20.395 -13.360 3.324 1.00 83.62 116 THR A N 1
ATOM 782 C CA . THR A 1 116 ? 19.860 -14.413 4.209 1.00 83.62 116 THR A CA 1
ATOM 783 C C . THR A 1 116 ? 18.451 -14.060 4.680 1.00 83.62 116 THR A C 1
ATOM 785 O O . THR A 1 116 ? 17.540 -14.871 4.536 1.00 83.62 116 THR A O 1
ATOM 788 N N . SER A 1 117 ? 18.255 -12.847 5.194 1.00 84.06 117 SER A N 1
ATOM 789 C CA . SER A 1 117 ? 16.959 -12.348 5.647 1.00 84.06 117 SER A CA 1
ATOM 790 C C . SER A 1 117 ? 16.753 -10.906 5.202 1.00 84.06 117 SER A C 1
ATOM 792 O O . SER A 1 117 ? 17.596 -10.044 5.463 1.00 84.06 117 SER A O 1
ATOM 794 N N . SER A 1 118 ? 15.620 -10.632 4.564 1.00 86.00 118 SER A N 1
ATOM 795 C CA . SER A 1 118 ? 15.224 -9.277 4.180 1.00 86.00 118 SER A CA 1
ATOM 796 C C . SER A 1 118 ? 13.754 -9.044 4.502 1.00 86.00 118 SER A C 1
ATOM 798 O O . SER A 1 118 ? 12.911 -9.872 4.160 1.00 86.00 118 SER A O 1
ATOM 800 N N . GLN A 1 119 ? 13.460 -7.931 5.163 1.00 92.12 119 GLN A N 1
ATOM 801 C CA . GLN A 1 119 ? 12.103 -7.462 5.416 1.00 92.12 119 GLN A CA 1
ATOM 802 C C . GLN A 1 119 ? 11.975 -6.060 4.840 1.00 92.12 119 GLN A C 1
ATOM 804 O O . GLN A 1 119 ? 12.695 -5.166 5.281 1.00 92.12 119 GLN A O 1
ATOM 809 N N . LEU A 1 120 ? 11.118 -5.889 3.840 1.00 93.88 120 LEU A N 1
ATOM 810 C CA . LEU A 1 120 ? 10.830 -4.583 3.259 1.00 93.88 120 LEU A CA 1
ATOM 811 C C . LEU A 1 120 ? 9.347 -4.273 3.452 1.00 93.88 120 LEU A C 1
ATOM 813 O O . LEU A 1 120 ? 8.515 -5.143 3.194 1.00 93.88 120 LEU A O 1
ATOM 817 N N . GLY A 1 121 ? 9.025 -3.065 3.891 1.00 93.75 121 GLY A N 1
ATOM 818 C CA . GLY A 1 121 ? 7.652 -2.696 4.221 1.00 93.75 121 GLY A CA 1
ATOM 819 C C . GLY A 1 121 ? 7.343 -1.239 3.930 1.00 93.75 121 GLY A C 1
ATOM 820 O O . GLY A 1 121 ? 8.237 -0.399 3.982 1.00 93.75 121 GLY A O 1
ATOM 821 N N . THR A 1 122 ? 6.080 -0.945 3.657 1.00 93.75 122 THR A N 1
ATOM 822 C CA . THR A 1 122 ? 5.542 0.414 3.751 1.00 93.75 122 THR A CA 1
ATOM 823 C C . THR A 1 122 ? 4.255 0.354 4.553 1.00 93.75 122 THR A C 1
ATOM 825 O O . THR A 1 122 ? 3.317 -0.316 4.115 1.00 93.75 122 THR A O 1
ATOM 828 N N . ASP A 1 123 ? 4.195 1.072 5.668 1.00 92.62 123 ASP A N 1
ATOM 829 C CA . ASP A 1 123 ? 3.032 1.078 6.545 1.00 92.62 123 ASP A CA 1
ATOM 830 C C . ASP A 1 123 ? 2.444 2.487 6.633 1.00 92.62 123 ASP A C 1
ATOM 832 O O . ASP A 1 123 ? 3.152 3.492 6.755 1.00 92.62 123 ASP A O 1
ATOM 836 N N . SER A 1 124 ? 1.117 2.565 6.558 1.00 90.00 124 SER A N 1
ATOM 837 C CA . SER A 1 124 ? 0.412 3.842 6.532 1.00 90.00 124 SER A CA 1
ATOM 838 C C . SER A 1 124 ? -0.879 3.824 7.323 1.00 90.00 124 SER A C 1
ATOM 840 O O . SER A 1 124 ? -1.644 2.857 7.283 1.00 90.00 124 SER A O 1
ATOM 842 N N . SER A 1 125 ? -1.141 4.899 8.061 1.00 90.56 125 SER A N 1
ATOM 843 C CA . SER A 1 125 ? -2.357 5.050 8.856 1.00 90.56 125 SER A CA 1
ATOM 844 C C . SER A 1 125 ? -2.888 6.481 8.848 1.00 90.56 125 SER A C 1
ATOM 846 O O . SER A 1 125 ? -2.158 7.422 9.150 1.00 90.56 125 SER A O 1
ATOM 848 N N . SER A 1 126 ? -4.186 6.639 8.594 1.00 87.06 126 SER A N 1
ATOM 849 C CA . SER A 1 126 ? -4.875 7.931 8.644 1.00 87.06 126 SER A CA 1
ATOM 850 C C . SER A 1 126 ? -6.218 7.849 9.384 1.00 87.06 126 SER A C 1
ATOM 852 O O . SER A 1 126 ? -6.926 6.840 9.332 1.00 87.06 126 SER A O 1
ATOM 854 N N . ALA A 1 127 ? -6.586 8.915 10.099 1.00 86.25 127 ALA A N 1
ATOM 855 C CA . ALA A 1 127 ? -7.942 9.089 10.632 1.00 86.25 127 ALA A CA 1
ATOM 856 C C . ALA A 1 127 ? -8.895 9.820 9.660 1.00 86.25 127 ALA A C 1
ATOM 858 O O . ALA A 1 127 ? -10.097 9.865 9.929 1.00 86.25 127 ALA A O 1
ATOM 859 N N . GLY A 1 128 ? -8.370 10.378 8.568 1.00 83.06 128 GLY A N 1
ATOM 860 C CA . GLY A 1 128 ? -9.113 10.985 7.466 1.00 83.06 128 GLY A CA 1
ATOM 861 C C . GLY A 1 128 ? -9.107 10.109 6.214 1.00 83.06 128 GLY A C 1
ATOM 862 O O . GLY A 1 128 ? -8.905 8.891 6.294 1.00 83.06 128 GLY A O 1
ATOM 863 N N . ASP A 1 129 ? -9.337 10.735 5.065 1.00 90.81 129 ASP A N 1
ATOM 864 C CA . ASP A 1 129 ? -9.242 10.089 3.760 1.00 90.81 129 ASP A CA 1
ATOM 865 C C . ASP A 1 129 ? -7.775 9.821 3.404 1.00 90.81 129 ASP A C 1
ATOM 867 O O . ASP A 1 129 ? -6.864 10.561 3.788 1.00 90.81 129 ASP A O 1
ATOM 871 N N . GLN A 1 130 ? -7.532 8.746 2.657 1.00 90.88 130 GLN A N 1
ATOM 872 C CA . GLN A 1 130 ? -6.182 8.300 2.339 1.00 90.88 130 GLN A CA 1
ATOM 873 C C . GLN A 1 130 ? -6.016 7.981 0.855 1.00 90.88 130 GLN A C 1
ATOM 875 O O . GLN A 1 130 ? -6.789 7.223 0.268 1.00 90.88 130 GLN A O 1
ATOM 880 N N . GLN A 1 131 ? -4.949 8.517 0.270 1.00 94.62 131 GLN A N 1
ATOM 881 C CA . GLN A 1 131 ? -4.414 8.096 -1.019 1.00 94.62 131 GLN A CA 1
ATOM 882 C C . GLN A 1 131 ? -2.993 7.589 -0.809 1.00 94.62 131 GLN A C 1
ATOM 884 O O . GLN A 1 131 ? -2.146 8.308 -0.281 1.00 94.62 131 GLN A O 1
ATOM 889 N N . GLN A 1 132 ? -2.735 6.345 -1.192 1.00 92.50 132 GLN A N 1
ATOM 890 C CA . GLN A 1 132 ? -1.429 5.727 -1.025 1.00 92.50 132 GLN A CA 1
ATOM 891 C C . GLN A 1 132 ? -0.969 5.091 -2.332 1.00 92.50 132 GLN A C 1
ATOM 893 O O . GLN A 1 132 ? -1.620 4.179 -2.838 1.00 92.50 132 GLN A O 1
ATOM 898 N N . GLU A 1 133 ? 0.195 5.511 -2.813 1.00 95.69 133 GLU A N 1
ATOM 899 C CA . GLU A 1 133 ? 0.961 4.812 -3.837 1.00 95.69 133 GLU A CA 1
ATOM 900 C C . GLU A 1 133 ? 2.199 4.198 -3.178 1.00 95.69 133 GLU A C 1
ATOM 902 O O . GLU A 1 133 ? 3.008 4.881 -2.547 1.00 95.69 133 GLU A O 1
ATOM 907 N N . SER A 1 134 ? 2.340 2.876 -3.233 1.00 94.19 134 SER A N 1
ATOM 908 C CA . SER A 1 134 ? 3.439 2.186 -2.556 1.00 94.19 134 SER A CA 1
ATOM 909 C C . SER A 1 134 ? 4.080 1.116 -3.417 1.00 94.19 134 SER A C 1
ATOM 911 O O . SER A 1 134 ? 3.419 0.274 -4.019 1.00 94.19 134 SER A O 1
ATOM 913 N N . SER A 1 135 ? 5.407 1.135 -3.462 1.00 95.38 135 SER A N 1
ATOM 914 C CA . SER A 1 135 ? 6.204 0.189 -4.230 1.00 95.38 135 SER A CA 1
ATOM 915 C C . SER A 1 135 ? 7.271 -0.446 -3.355 1.00 95.38 135 SER A C 1
ATOM 917 O O . SER A 1 135 ? 8.168 0.226 -2.851 1.00 95.38 135 SER A O 1
ATOM 919 N N . VAL A 1 136 ? 7.219 -1.770 -3.221 1.00 96.44 136 VAL A N 1
ATOM 920 C CA . VAL A 1 136 ? 8.218 -2.553 -2.493 1.00 96.44 136 VAL A CA 1
ATOM 921 C C . VAL A 1 136 ? 8.852 -3.566 -3.425 1.00 96.44 136 VAL A C 1
ATOM 923 O O . VAL A 1 136 ? 8.186 -4.426 -4.002 1.00 96.44 136 VAL A O 1
ATOM 926 N N . SER A 1 137 ? 10.169 -3.475 -3.584 1.00 93.19 137 SER A N 1
ATOM 927 C CA . SER A 1 137 ? 10.914 -4.308 -4.523 1.00 93.19 137 SER A CA 1
ATOM 928 C C . SER A 1 137 ? 12.166 -4.910 -3.896 1.00 93.19 137 SER A C 1
ATOM 930 O O . SER A 1 137 ? 12.939 -4.247 -3.206 1.00 93.19 137 SER A O 1
ATOM 932 N N . SER A 1 138 ? 12.384 -6.198 -4.143 1.00 91.44 138 SER A N 1
ATOM 933 C CA . SER A 1 138 ? 13.647 -6.870 -3.833 1.00 91.44 138 SER A CA 1
ATOM 934 C C . SER A 1 138 ? 14.217 -7.542 -5.063 1.00 91.44 138 SER A C 1
ATOM 936 O O . SER A 1 138 ? 13.517 -8.285 -5.752 1.00 91.44 138 SER A O 1
ATOM 938 N N . GLN A 1 139 ? 15.508 -7.338 -5.294 1.00 91.00 139 GLN A N 1
ATOM 939 C CA . GLN A 1 139 ? 16.266 -8.036 -6.321 1.00 91.00 139 GLN A CA 1
ATOM 940 C C . GLN A 1 139 ? 17.485 -8.708 -5.701 1.00 91.00 139 GLN A C 1
ATOM 942 O O . GLN A 1 139 ? 18.285 -8.046 -5.037 1.00 91.00 139 GLN A O 1
ATOM 947 N N . SER A 1 140 ? 17.640 -10.015 -5.920 1.00 86.81 140 SER A N 1
ATOM 948 C CA . SER A 1 140 ? 18.810 -10.742 -5.426 1.00 86.81 140 SER A CA 1
ATOM 949 C C . SER A 1 140 ? 19.281 -11.890 -6.315 1.00 86.81 140 SER A C 1
ATOM 951 O O . SER A 1 140 ? 18.476 -12.550 -6.961 1.00 86.81 140 SER A O 1
ATOM 953 N N . ASP A 1 141 ? 20.579 -12.213 -6.334 1.00 86.69 141 ASP A N 1
ATOM 954 C CA . ASP A 1 141 ? 21.005 -13.454 -7.010 1.00 86.69 141 ASP A CA 1
ATOM 955 C C . ASP A 1 141 ? 20.611 -14.684 -6.175 1.00 86.69 141 ASP A C 1
ATOM 957 O O . ASP A 1 141 ? 20.195 -15.711 -6.718 1.00 86.69 141 ASP A O 1
ATOM 961 N N . ALA A 1 142 ? 20.679 -14.573 -4.844 1.00 82.19 142 ALA A N 1
ATOM 962 C CA . ALA A 1 142 ? 20.226 -15.606 -3.917 1.00 82.19 142 ALA A CA 1
ATOM 963 C C . ALA A 1 142 ? 19.579 -15.019 -2.654 1.00 82.19 142 ALA A C 1
ATOM 965 O O . ALA A 1 142 ? 20.177 -14.191 -1.968 1.00 82.19 142 ALA A O 1
ATOM 966 N N . SER A 1 143 ? 18.398 -15.527 -2.294 1.00 80.50 143 SER A N 1
ATOM 967 C CA . SER A 1 143 ? 17.679 -15.196 -1.062 1.00 80.50 143 SER A CA 1
ATOM 968 C C . SER A 1 143 ? 17.291 -16.445 -0.269 1.00 80.50 143 SER A C 1
ATOM 970 O O . SER A 1 143 ? 16.724 -17.403 -0.797 1.00 80.50 143 SER A O 1
ATOM 972 N N . THR A 1 144 ? 17.542 -16.443 1.041 1.00 81.75 144 THR A N 1
ATOM 973 C CA . THR A 1 144 ? 17.022 -17.508 1.920 1.00 81.75 144 THR A CA 1
ATOM 974 C C . THR A 1 144 ? 15.615 -17.178 2.410 1.00 81.75 144 THR A C 1
ATOM 976 O O . THR A 1 144 ? 14.712 -17.993 2.240 1.00 81.75 144 THR A O 1
ATOM 979 N N . SER A 1 145 ? 15.406 -15.986 2.969 1.00 81.50 145 SER A N 1
ATOM 980 C CA . SER A 1 145 ? 14.106 -15.526 3.458 1.00 81.50 145 SER A CA 1
ATOM 981 C C . SER A 1 145 ? 13.865 -14.069 3.077 1.00 81.50 145 SER A C 1
ATOM 983 O O . SER A 1 145 ? 14.692 -13.204 3.369 1.00 81.50 145 SER A O 1
ATOM 985 N N . SER A 1 146 ? 12.718 -13.791 2.463 1.00 83.00 146 SER A N 1
ATOM 986 C CA . SER A 1 146 ? 12.294 -12.426 2.139 1.00 83.00 146 SER A CA 1
ATOM 987 C C . SER A 1 146 ? 10.826 -12.223 2.493 1.00 83.00 146 SER A C 1
ATOM 989 O O . SER A 1 146 ? 9.989 -13.055 2.145 1.00 83.00 146 SER A O 1
ATOM 991 N N . GLN A 1 147 ? 10.521 -11.132 3.187 1.00 89.50 147 GLN A N 1
ATOM 992 C CA . GLN A 1 147 ? 9.157 -10.700 3.476 1.00 89.50 147 GLN A CA 1
ATOM 993 C C . GLN A 1 147 ? 8.982 -9.287 2.945 1.00 89.50 147 GLN A C 1
ATOM 995 O O . GLN A 1 147 ? 9.681 -8.389 3.407 1.00 89.50 147 GLN A O 1
ATOM 1000 N N . LEU A 1 148 ? 8.099 -9.109 1.966 1.00 91.81 148 LEU A N 1
ATOM 1001 C CA . LEU A 1 148 ? 7.780 -7.798 1.414 1.00 91.81 148 LEU A CA 1
ATOM 1002 C C . LEU A 1 148 ? 6.301 -7.501 1.634 1.00 91.81 148 LEU A C 1
ATOM 1004 O O . LEU A 1 148 ? 5.466 -8.372 1.376 1.00 91.81 148 LEU A O 1
ATOM 1008 N N . GLY A 1 149 ? 5.990 -6.297 2.093 1.00 91.50 149 GLY A N 1
ATOM 1009 C CA . GLY A 1 149 ? 4.633 -5.917 2.465 1.00 91.50 149 GLY A CA 1
ATOM 1010 C C . GLY A 1 149 ? 4.321 -4.462 2.157 1.00 91.50 149 GLY A C 1
ATOM 1011 O O . GLY A 1 149 ? 5.212 -3.622 2.214 1.00 91.50 149 GLY A O 1
ATOM 1012 N N . THR A 1 150 ? 3.060 -4.169 1.872 1.00 91.12 150 THR A N 1
ATOM 1013 C CA . THR A 1 150 ? 2.515 -2.810 1.962 1.00 91.12 150 THR A CA 1
ATOM 1014 C C . THR A 1 150 ? 1.231 -2.882 2.774 1.00 91.12 150 THR A C 1
ATOM 1016 O O . THR A 1 150 ? 0.293 -3.553 2.336 1.00 91.12 150 THR A O 1
ATOM 1019 N N . ASP A 1 151 ? 1.166 -2.200 3.911 1.00 90.38 151 ASP A N 1
ATOM 1020 C CA . ASP A 1 151 ? -0.014 -2.195 4.768 1.00 90.38 151 ASP A CA 1
ATOM 1021 C C . ASP A 1 151 ? -0.587 -0.774 4.874 1.00 90.38 151 ASP A C 1
ATOM 1023 O O . ASP A 1 151 ? 0.133 0.221 4.993 1.00 90.38 151 ASP A O 1
ATOM 1027 N N . SER A 1 152 ? -1.915 -0.674 4.828 1.00 87.12 152 SER A N 1
ATOM 1028 C CA . SER A 1 152 ? -2.608 0.612 4.855 1.00 87.12 152 SER A CA 1
ATOM 1029 C C . SER A 1 152 ? -3.889 0.576 5.662 1.00 87.12 152 SER A C 1
ATOM 1031 O O . SER A 1 152 ? -4.635 -0.407 5.641 1.00 87.12 152 SER A O 1
ATOM 1033 N N . SER A 1 153 ? -4.168 1.648 6.397 1.00 87.38 153 SER A N 1
ATOM 1034 C CA . SER A 1 153 ? -5.381 1.775 7.200 1.00 87.38 153 SER A CA 1
ATOM 1035 C C . SER A 1 153 ? -5.924 3.201 7.219 1.00 87.38 153 SER A C 1
ATOM 1037 O O . SER A 1 153 ? -5.190 4.143 7.497 1.00 87.38 153 SER A O 1
ATOM 1039 N N . SER A 1 154 ? -7.231 3.353 7.006 1.00 82.75 154 SER A N 1
ATOM 1040 C CA . SER A 1 154 ? -7.912 4.650 7.060 1.00 82.75 154 SER A CA 1
ATOM 1041 C C . SER A 1 154 ? -9.271 4.568 7.772 1.00 82.75 154 SER A C 1
ATOM 1043 O O . SER A 1 154 ? -9.961 3.548 7.727 1.00 82.75 154 SER A O 1
ATOM 1045 N N . ALA A 1 155 ? -9.677 5.633 8.466 1.00 81.81 155 ALA A N 1
ATOM 1046 C CA . ALA A 1 155 ? -11.047 5.767 8.975 1.00 81.81 155 ALA A CA 1
ATOM 1047 C C . ALA A 1 155 ? -12.007 6.452 7.977 1.00 81.81 155 ALA A C 1
ATOM 1049 O O . ALA A 1 155 ? -13.220 6.412 8.198 1.00 81.81 155 ALA A O 1
ATOM 1050 N N . GLY A 1 156 ? -11.477 7.053 6.909 1.00 78.44 156 GLY A N 1
ATOM 1051 C CA . GLY A 1 156 ? -12.211 7.653 5.796 1.00 78.44 156 GLY A CA 1
ATOM 1052 C C . GLY A 1 156 ? -12.200 6.778 4.541 1.00 78.44 156 GLY A C 1
ATOM 1053 O O . GLY A 1 156 ? -12.049 5.552 4.617 1.00 78.44 156 GLY A O 1
ATOM 1054 N N . ASP A 1 157 ? -12.387 7.410 3.388 1.00 86.81 157 ASP A N 1
ATOM 1055 C CA . ASP A 1 157 ? -12.264 6.767 2.083 1.00 86.81 157 ASP A CA 1
ATOM 1056 C C . ASP A 1 157 ? -10.790 6.466 1.778 1.00 86.81 157 ASP A C 1
ATOM 1058 O O . ASP A 1 157 ? -9.885 7.211 2.159 1.00 86.81 157 ASP A O 1
ATOM 1062 N N . GLN A 1 158 ? -10.534 5.360 1.082 1.00 88.44 158 GLN A N 1
ATOM 1063 C CA . GLN A 1 158 ? -9.183 4.896 0.784 1.00 88.44 158 GLN A CA 1
ATOM 1064 C C . GLN A 1 158 ? -9.019 4.575 -0.702 1.00 88.44 158 GLN A C 1
ATOM 1066 O O . GLN A 1 158 ? -9.776 3.790 -1.280 1.00 88.44 158 GLN A O 1
ATOM 1071 N N . GLN A 1 159 ? -7.979 5.149 -1.303 1.00 92.88 159 GLN A N 1
ATOM 1072 C CA . GLN A 1 159 ? -7.446 4.749 -2.602 1.00 92.88 159 GLN A CA 1
ATOM 1073 C C . GLN A 1 159 ? -6.021 4.240 -2.410 1.00 92.88 159 GLN A C 1
ATOM 1075 O O . GLN A 1 159 ? -5.155 4.977 -1.945 1.00 92.88 159 GLN A O 1
ATOM 1080 N N . GLN A 1 160 ? -5.783 2.975 -2.744 1.00 90.00 160 GLN A N 1
ATOM 1081 C CA . GLN A 1 160 ? -4.469 2.357 -2.628 1.00 90.00 160 GLN A CA 1
ATOM 1082 C C . GLN A 1 160 ? -4.027 1.776 -3.969 1.00 90.00 160 GLN A C 1
ATOM 1084 O O . GLN A 1 160 ? -4.655 0.857 -4.496 1.00 90.00 160 GLN A O 1
ATOM 1089 N N . GLU A 1 161 ? -2.883 2.241 -4.455 1.00 93.56 161 GLU A N 1
ATOM 1090 C CA . GLU A 1 161 ? -2.121 1.620 -5.530 1.00 93.56 161 GLU A CA 1
ATOM 1091 C C . GLU A 1 161 ? -0.856 1.007 -4.926 1.00 93.56 161 GLU A C 1
ATOM 1093 O O . GLU A 1 161 ? -0.040 1.685 -4.302 1.00 93.56 161 GLU A O 1
ATOM 1098 N N . SER A 1 162 ? -0.700 -0.312 -5.010 1.00 92.06 162 SER A N 1
ATOM 1099 C CA . SER A 1 162 ? 0.424 -0.992 -4.363 1.00 92.06 162 SER A CA 1
ATOM 1100 C C . SER A 1 162 ? 1.053 -2.060 -5.233 1.00 92.06 162 SER A C 1
ATOM 1102 O O . SER A 1 162 ? 0.382 -2.911 -5.813 1.00 92.06 162 SER A O 1
ATOM 1104 N N . SER A 1 163 ? 2.378 -2.041 -5.302 1.00 92.62 163 SER A N 1
ATOM 1105 C CA . SER A 1 163 ? 3.165 -2.997 -6.068 1.00 92.62 163 SER A CA 1
ATOM 1106 C C . SER A 1 163 ? 4.221 -3.640 -5.189 1.00 92.62 163 SER A C 1
ATOM 1108 O O . SER A 1 163 ? 5.132 -2.979 -4.700 1.00 92.62 163 SER A O 1
ATOM 1110 N N . VAL A 1 164 ? 4.143 -4.959 -5.032 1.00 93.25 164 VAL A N 1
ATOM 1111 C CA . VAL A 1 164 ? 5.134 -5.747 -4.302 1.00 93.25 164 VAL A CA 1
ATOM 1112 C C . VAL A 1 164 ? 5.769 -6.751 -5.245 1.00 93.25 164 VAL A C 1
ATOM 1114 O O . VAL A 1 164 ? 5.101 -7.618 -5.812 1.00 93.25 164 VAL A O 1
ATOM 1117 N N . SER A 1 165 ? 7.080 -6.638 -5.431 1.00 90.62 165 SER A N 1
ATOM 1118 C CA . SER A 1 165 ? 7.825 -7.465 -6.376 1.00 90.62 165 SER A CA 1
ATOM 1119 C C . SER A 1 165 ? 9.079 -8.067 -5.752 1.00 90.62 165 SER A C 1
ATOM 1121 O O . SER A 1 165 ? 9.856 -7.405 -5.069 1.00 90.62 165 SER A O 1
ATOM 1123 N N . SER A 1 166 ? 9.300 -9.354 -5.995 1.00 88.75 166 SER A N 1
ATOM 1124 C CA . SER A 1 166 ? 10.585 -10.004 -5.726 1.00 88.75 166 SER A CA 1
ATOM 1125 C C . SER A 1 166 ? 11.110 -10.667 -6.981 1.00 88.75 166 SER A C 1
ATOM 1127 O O . SER A 1 166 ? 10.412 -11.462 -7.608 1.00 88.75 166 SER A O 1
ATOM 1129 N N . GLN A 1 167 ? 12.365 -10.388 -7.307 1.00 88.19 167 GLN A N 1
ATOM 1130 C CA . GLN A 1 167 ? 13.092 -11.074 -8.360 1.00 88.19 167 GLN A CA 1
ATOM 1131 C C . GLN A 1 167 ? 14.326 -11.744 -7.767 1.00 88.19 167 GLN A C 1
ATOM 1133 O O . GLN A 1 167 ? 15.148 -11.071 -7.145 1.00 88.19 167 GLN A O 1
ATOM 1138 N N . SER A 1 168 ? 14.474 -13.053 -7.974 1.00 83.50 168 SER A N 1
ATOM 1139 C CA . SER A 1 168 ? 15.656 -13.769 -7.499 1.00 83.50 168 SER A CA 1
ATOM 1140 C C . SER A 1 168 ? 16.193 -14.849 -8.435 1.00 83.50 168 SER A C 1
ATOM 1142 O O . SER A 1 168 ? 15.438 -15.513 -9.137 1.00 83.50 168 SER A O 1
ATOM 1144 N N . GLY A 1 169 ? 17.508 -15.081 -8.426 1.00 79.81 169 GLY A N 1
ATOM 1145 C CA . GLY A 1 169 ? 18.092 -16.259 -9.087 1.00 79.81 169 GLY A CA 1
ATOM 1146 C C . GLY A 1 169 ? 17.755 -17.558 -8.340 1.00 79.81 169 GLY A C 1
ATOM 1147 O O . GLY A 1 169 ? 17.411 -18.576 -8.938 1.00 79.81 169 GLY A O 1
ATOM 1148 N N . ALA A 1 170 ? 17.781 -17.520 -7.008 1.00 75.75 170 ALA A N 1
ATOM 1149 C CA . ALA A 1 170 ? 17.325 -18.614 -6.157 1.00 75.75 170 ALA A CA 1
ATOM 1150 C C . ALA A 1 170 ? 16.669 -18.086 -4.874 1.00 75.75 170 ALA A C 1
ATOM 1152 O O . ALA A 1 170 ? 17.248 -17.246 -4.189 1.00 75.75 170 ALA A O 1
ATOM 1153 N N . SER A 1 171 ? 15.502 -18.624 -4.514 1.00 75.69 171 SER A N 1
ATOM 1154 C CA . SER A 1 171 ? 14.779 -18.295 -3.280 1.00 75.69 171 SER A CA 1
ATOM 1155 C C . SER A 1 171 ? 14.410 -19.543 -2.479 1.00 75.69 171 SER A C 1
ATOM 1157 O O . SER A 1 171 ? 13.832 -20.500 -2.995 1.00 75.69 171 SER A O 1
ATOM 1159 N N . THR A 1 172 ? 14.690 -19.543 -1.175 1.00 77.38 172 THR A N 1
ATOM 1160 C CA . THR A 1 172 ? 14.231 -20.644 -0.304 1.00 77.38 172 THR A CA 1
ATOM 1161 C C . THR A 1 172 ? 12.821 -20.377 0.221 1.00 77.38 172 THR A C 1
ATOM 1163 O O . THR A 1 172 ? 11.952 -21.238 0.094 1.00 77.38 172 THR A O 1
ATOM 1166 N N . SER A 1 173 ? 12.583 -19.179 0.760 1.00 78.38 173 SER A N 1
ATOM 1167 C CA . SER A 1 173 ? 11.294 -18.733 1.286 1.00 78.38 173 SER A CA 1
ATOM 1168 C C . SER A 1 173 ? 11.033 -17.269 0.932 1.00 78.38 173 SER A C 1
ATOM 1170 O O . SER A 1 173 ? 11.872 -16.404 1.188 1.00 78.38 173 SER A O 1
ATOM 1172 N N . SER A 1 174 ? 9.857 -16.975 0.383 1.00 79.25 174 SER A N 1
ATOM 1173 C CA . SER A 1 174 ? 9.420 -15.597 0.131 1.00 79.25 174 SER A CA 1
ATOM 1174 C C . SER A 1 174 ? 7.946 -15.420 0.477 1.00 79.25 174 SER A C 1
ATOM 1176 O O . SER A 1 174 ? 7.124 -16.265 0.121 1.00 79.25 174 SER A O 1
ATOM 1178 N N . GLN A 1 175 ? 7.617 -14.337 1.174 1.00 85.62 175 GLN A N 1
ATOM 1179 C CA . GLN A 1 175 ? 6.247 -13.944 1.492 1.00 85.62 175 GLN A CA 1
ATOM 1180 C C . GLN A 1 175 ? 6.030 -12.519 1.008 1.00 85.62 175 GLN A C 1
ATOM 1182 O O . GLN A 1 175 ? 6.702 -11.612 1.489 1.00 85.62 175 GLN A O 1
ATOM 1187 N N . LEU A 1 176 ? 5.129 -12.340 0.048 1.00 88.25 176 LEU A N 1
ATOM 1188 C CA . LEU A 1 176 ? 4.777 -11.030 -0.486 1.00 88.25 176 LEU A CA 1
ATOM 1189 C C . LEU A 1 176 ? 3.303 -10.745 -0.217 1.00 88.25 176 LEU A C 1
ATOM 1191 O O . LEU A 1 176 ? 2.461 -11.613 -0.474 1.00 88.25 176 LEU A O 1
ATOM 1195 N N . GLY A 1 177 ? 3.008 -9.549 0.283 1.00 87.38 177 GLY A N 1
ATOM 1196 C CA . GLY A 1 177 ? 1.670 -9.166 0.713 1.00 87.38 177 GLY A CA 1
ATOM 1197 C C . GLY A 1 177 ? 1.333 -7.712 0.414 1.00 87.38 177 GLY A C 1
ATOM 1198 O O . GLY A 1 177 ? 2.209 -6.861 0.490 1.00 87.38 177 GLY A O 1
ATOM 1199 N N . THR A 1 178 ? 0.067 -7.427 0.132 1.00 86.56 178 THR A N 1
ATOM 1200 C CA . THR A 1 178 ? -0.498 -6.080 0.295 1.00 86.56 178 THR A CA 1
ATOM 1201 C C . THR A 1 178 ? -1.753 -6.177 1.149 1.00 86.56 178 THR A C 1
ATOM 1203 O O . THR A 1 178 ? -2.596 -7.026 0.865 1.00 86.56 178 THR A O 1
ATOM 1206 N N . ASP A 1 179 ? -1.891 -5.338 2.174 1.00 85.75 179 ASP A N 1
ATOM 1207 C CA . ASP A 1 179 ? -3.097 -5.233 2.996 1.00 85.75 179 ASP A CA 1
ATOM 1208 C C . ASP A 1 179 ? -3.642 -3.807 3.000 1.00 85.75 179 ASP A C 1
ATOM 1210 O O . ASP A 1 179 ? -2.905 -2.823 3.058 1.00 85.75 179 ASP A O 1
ATOM 1214 N N . SER A 1 180 ? -4.971 -3.718 2.986 1.00 82.69 180 SER A N 1
ATOM 1215 C CA . SER A 1 180 ? -5.705 -2.469 3.157 1.00 82.69 180 SER A CA 1
ATOM 1216 C C . SER A 1 180 ? -6.918 -2.660 4.044 1.00 82.69 180 SER A C 1
ATOM 1218 O O . SER A 1 180 ? -7.498 -3.745 4.136 1.00 82.69 180 SER A O 1
ATOM 1220 N N . SER A 1 181 ? -7.292 -1.605 4.754 1.00 83.19 181 SER A N 1
ATOM 1221 C CA . SER A 1 181 ? -8.493 -1.565 5.577 1.00 83.19 181 SER A CA 1
ATOM 1222 C C . SER A 1 181 ? -9.000 -0.136 5.687 1.00 83.19 181 SER A C 1
ATOM 1224 O O . SER A 1 181 ? -8.291 0.736 6.178 1.00 83.19 181 SER A O 1
ATOM 1226 N N . SER A 1 182 ? -10.258 0.093 5.319 1.00 78.62 182 SER A N 1
ATOM 1227 C CA . SER A 1 182 ? -10.923 1.370 5.562 1.00 78.62 182 SER A CA 1
ATOM 1228 C C . SER A 1 182 ? -12.360 1.218 6.069 1.00 78.62 182 SER A C 1
ATOM 1230 O O . SER A 1 182 ? -13.017 0.193 5.850 1.00 78.62 182 SER A O 1
ATOM 1232 N N . ALA A 1 183 ? -12.824 2.221 6.820 1.00 75.69 183 ALA A N 1
ATOM 1233 C CA . ALA A 1 183 ? -14.213 2.320 7.271 1.00 75.69 183 ALA A CA 1
ATOM 1234 C C . ALA A 1 183 ? -15.139 3.014 6.247 1.00 75.69 183 ALA A C 1
ATOM 1236 O O . ALA A 1 183 ? -16.362 2.935 6.406 1.00 75.69 183 ALA A O 1
ATOM 1237 N N . GLY A 1 184 ? -14.565 3.668 5.233 1.00 74.38 184 GLY A N 1
ATOM 1238 C CA . GLY A 1 184 ? -15.241 4.293 4.095 1.00 74.38 184 GLY A CA 1
ATOM 1239 C C . GLY A 1 184 ? -15.192 3.443 2.821 1.00 74.38 184 GLY A C 1
ATOM 1240 O O . GLY A 1 184 ? -15.056 2.214 2.870 1.00 74.38 184 GLY A O 1
ATOM 1241 N N . ASP A 1 185 ? -15.339 4.102 1.672 1.00 83.56 185 ASP A N 1
ATOM 1242 C CA . ASP A 1 185 ? -15.211 3.469 0.362 1.00 83.56 185 ASP A CA 1
ATOM 1243 C C . ASP A 1 185 ? -13.747 3.097 0.088 1.00 83.56 185 ASP A C 1
ATOM 1245 O O . ASP A 1 185 ? -12.824 3.854 0.380 1.00 83.56 185 ASP A O 1
ATOM 1249 N N . GLN A 1 186 ? -13.532 1.918 -0.501 1.00 84.44 186 GLN A N 1
ATOM 1250 C CA . GLN A 1 186 ? -12.198 1.391 -0.800 1.00 84.44 186 GLN A CA 1
ATOM 1251 C C . GLN A 1 186 ? -12.033 1.137 -2.297 1.00 84.44 186 GLN A C 1
ATOM 1253 O O . GLN A 1 186 ? -12.803 0.383 -2.901 1.00 84.44 186 GLN A O 1
ATOM 1258 N N . GLN A 1 187 ? -10.995 1.730 -2.883 1.00 87.81 187 GLN A N 1
ATOM 1259 C CA . GLN A 1 187 ? -10.482 1.385 -4.206 1.00 87.81 187 GLN A CA 1
ATOM 1260 C C . GLN A 1 187 ? -9.041 0.910 -4.065 1.00 87.81 187 GLN A C 1
ATOM 1262 O O . GLN A 1 187 ? -8.192 1.631 -3.552 1.00 87.81 187 GLN A O 1
ATOM 1267 N N . GLN A 1 188 ? -8.777 -0.318 -4.505 1.00 85.06 188 GLN A N 1
ATOM 1268 C CA . GLN A 1 188 ? -7.468 -0.944 -4.372 1.00 85.06 188 GLN A CA 1
ATOM 1269 C C . GLN A 1 188 ? -7.018 -1.516 -5.715 1.00 85.06 188 GLN A C 1
ATOM 1271 O O . GLN A 1 188 ? -7.672 -2.403 -6.269 1.00 85.06 188 GLN A O 1
ATOM 1276 N N . GLU A 1 189 ? -5.867 -1.055 -6.196 1.00 88.12 189 GLU A N 1
ATOM 1277 C CA . GLU A 1 189 ? -5.129 -1.661 -7.298 1.00 88.12 189 GLU A CA 1
ATOM 1278 C C . GLU A 1 189 ? -3.816 -2.225 -6.752 1.00 88.12 189 GLU A C 1
ATOM 1280 O O . GLU A 1 189 ? -2.854 -1.509 -6.493 1.00 88.12 189 GLU A O 1
ATOM 1285 N N . SER A 1 190 ? -3.779 -3.538 -6.519 1.00 86.75 190 SER A N 1
ATOM 1286 C CA . SER A 1 190 ? -2.598 -4.211 -5.974 1.00 86.75 190 SER A CA 1
ATOM 1287 C C . SER A 1 190 ? -2.015 -5.228 -6.943 1.00 86.75 190 SER A C 1
ATOM 1289 O O . SER A 1 190 ? -2.731 -6.050 -7.516 1.00 86.75 190 SER A O 1
ATOM 1291 N N . SER A 1 191 ? -0.692 -5.212 -7.076 1.00 87.25 191 SER A N 1
ATOM 1292 C CA . SER A 1 191 ? 0.076 -6.182 -7.850 1.00 87.25 191 SER A CA 1
ATOM 1293 C C . SER A 1 191 ? 1.130 -6.838 -6.971 1.00 87.25 191 SER A C 1
ATOM 1295 O O . SER A 1 191 ? 2.042 -6.182 -6.480 1.00 87.25 191 SER A O 1
ATOM 1297 N N . VAL A 1 192 ? 1.042 -8.158 -6.814 1.00 86.94 192 VAL A N 1
ATOM 1298 C CA . VAL A 1 192 ? 2.043 -8.950 -6.093 1.00 86.94 192 VAL A CA 1
ATOM 1299 C C . VAL A 1 192 ? 2.688 -9.931 -7.061 1.00 86.94 192 VAL A C 1
ATOM 1301 O O . VAL A 1 192 ? 2.014 -10.789 -7.633 1.00 86.94 192 VAL A O 1
ATOM 1304 N N . SER A 1 193 ? 3.999 -9.813 -7.261 1.00 86.12 193 SER A N 1
ATOM 1305 C CA . SER A 1 193 ? 4.738 -10.626 -8.228 1.00 86.12 193 SER A CA 1
ATOM 1306 C C . SER A 1 193 ? 6.016 -11.209 -7.635 1.00 86.12 193 SER A C 1
ATOM 1308 O O . SER A 1 193 ? 6.774 -10.558 -6.924 1.00 86.12 193 SER A O 1
ATOM 1310 N N . SER A 1 194 ? 6.267 -12.480 -7.932 1.00 84.00 194 SER A N 1
ATOM 1311 C CA . SER A 1 194 ? 7.530 -13.145 -7.622 1.00 84.00 194 SER A CA 1
ATOM 1312 C C . SER A 1 194 ? 8.047 -13.840 -8.862 1.00 84.00 194 SER A C 1
ATOM 1314 O O . SER A 1 194 ? 7.336 -14.652 -9.455 1.00 84.00 194 SER A O 1
ATOM 1316 N N . GLN A 1 195 ? 9.288 -13.546 -9.229 1.00 83.44 195 GLN A N 1
ATOM 1317 C CA . GLN A 1 195 ? 9.991 -14.219 -10.307 1.00 83.44 195 GLN A CA 1
ATOM 1318 C C . GLN A 1 195 ? 11.268 -14.841 -9.755 1.00 83.44 195 GLN A C 1
ATOM 1320 O O . GLN A 1 195 ? 12.150 -14.131 -9.277 1.00 83.44 195 GLN A O 1
ATOM 1325 N N . SER A 1 196 ? 11.368 -16.166 -9.847 1.00 78.38 196 SER A N 1
ATOM 1326 C CA . SER A 1 196 ? 12.549 -16.894 -9.393 1.00 78.38 196 SER A CA 1
ATOM 1327 C C . SER A 1 196 ? 12.895 -18.052 -10.320 1.00 78.38 196 SER A C 1
ATOM 1329 O O . SER A 1 196 ? 12.004 -18.823 -10.679 1.00 78.38 196 SER A O 1
ATOM 1331 N N . ASP A 1 197 ? 14.179 -18.213 -10.659 1.00 76.56 197 ASP A N 1
ATOM 1332 C CA . ASP A 1 197 ? 14.637 -19.347 -11.484 1.00 76.56 197 ASP A CA 1
ATOM 1333 C C . ASP A 1 197 ? 14.602 -20.674 -10.702 1.00 76.56 197 ASP A C 1
ATOM 1335 O O . ASP A 1 197 ? 14.386 -21.745 -11.276 1.00 76.56 197 ASP A O 1
ATOM 1339 N N . ALA A 1 198 ? 14.763 -20.610 -9.375 1.00 67.38 198 ALA A N 1
ATOM 1340 C CA . ALA A 1 198 ? 14.603 -21.740 -8.465 1.00 67.38 198 ALA A CA 1
ATOM 1341 C C . ALA A 1 198 ? 13.976 -21.299 -7.131 1.00 67.38 198 ALA A C 1
ATOM 1343 O O . ALA A 1 198 ? 14.609 -20.577 -6.362 1.00 67.38 198 ALA A O 1
ATOM 1344 N N . SER A 1 199 ? 12.763 -21.778 -6.830 1.00 65.69 199 SER A N 1
ATOM 1345 C CA . SER A 1 199 ? 12.062 -21.502 -5.565 1.00 65.69 199 SER A CA 1
ATOM 1346 C C . SER A 1 199 ? 11.649 -22.771 -4.832 1.00 65.69 199 SER A C 1
ATOM 1348 O O . SER A 1 199 ? 11.122 -23.699 -5.443 1.00 65.69 199 SER A O 1
ATOM 1350 N N . THR A 1 200 ? 11.855 -22.800 -3.510 1.00 69.12 200 THR A N 1
ATOM 1351 C CA . THR A 1 200 ? 11.396 -23.918 -2.657 1.00 69.12 200 THR A CA 1
ATOM 1352 C C . THR A 1 200 ? 10.025 -23.639 -2.034 1.00 69.12 200 THR A C 1
ATOM 1354 O O . THR A 1 200 ? 9.185 -24.534 -1.979 1.00 69.12 200 THR A O 1
ATOM 1357 N N . SER A 1 201 ? 9.775 -22.404 -1.586 1.00 67.50 201 SER A N 1
ATOM 1358 C CA . SER A 1 201 ? 8.500 -21.968 -1.010 1.00 67.50 201 SER A CA 1
ATOM 1359 C C . SER A 1 201 ? 8.262 -20.482 -1.286 1.00 67.50 201 SER A C 1
ATOM 1361 O O . SER A 1 201 ? 9.110 -19.645 -0.980 1.00 67.50 201 SER A O 1
ATOM 1363 N N . SER A 1 202 ? 7.096 -20.140 -1.833 1.00 69.69 202 SER A N 1
ATOM 1364 C CA . SER A 1 202 ? 6.686 -18.752 -2.070 1.00 69.69 202 SER A CA 1
ATOM 1365 C C . SER A 1 202 ? 5.200 -18.597 -1.763 1.00 69.69 202 SER A C 1
ATOM 1367 O O . SER A 1 202 ? 4.386 -19.407 -2.206 1.00 69.69 202 SER A O 1
ATOM 1369 N N . GLN A 1 203 ? 4.851 -17.574 -0.990 1.00 75.38 203 GLN A N 1
ATOM 1370 C CA . GLN A 1 203 ? 3.474 -17.214 -0.668 1.00 75.38 203 GLN A CA 1
ATOM 1371 C C . GLN A 1 203 ? 3.225 -15.786 -1.139 1.00 75.38 203 GLN A C 1
ATOM 1373 O O . GLN A 1 203 ? 3.966 -14.879 -0.772 1.00 75.38 203 GLN A O 1
ATOM 1378 N N . LEU A 1 204 ? 2.194 -15.613 -1.959 1.00 79.12 204 LEU A N 1
ATOM 1379 C CA . LEU A 1 204 ? 1.742 -14.321 -2.466 1.00 79.12 204 LEU A CA 1
ATOM 1380 C C . LEU A 1 204 ? 0.302 -14.129 -2.004 1.00 79.12 204 LEU A C 1
ATOM 1382 O O . LEU A 1 204 ? -0.479 -15.083 -2.068 1.00 79.12 204 LEU A O 1
ATOM 1386 N N . GLY A 1 205 ? -0.046 -12.930 -1.555 1.00 70.81 205 GLY A N 1
ATOM 1387 C CA . GLY A 1 205 ? -1.412 -12.613 -1.165 1.00 70.81 205 GLY A CA 1
ATOM 1388 C C . GLY A 1 205 ? -1.709 -11.127 -1.260 1.00 70.81 205 GLY A C 1
ATOM 1389 O O . GLY A 1 205 ? -0.849 -10.294 -1.017 1.00 70.81 205 GLY A O 1
ATOM 1390 N N . THR A 1 206 ? -2.946 -10.817 -1.605 1.00 63.66 206 THR A N 1
ATOM 1391 C CA . THR A 1 206 ? -3.573 -9.516 -1.370 1.00 63.66 206 THR A CA 1
ATOM 1392 C C . THR A 1 206 ? -4.587 -9.740 -0.248 1.00 63.66 206 THR A C 1
ATOM 1394 O O . THR A 1 206 ? -5.300 -10.745 -0.298 1.00 63.66 206 THR A O 1
ATOM 1397 N N . ASP A 1 207 ? -4.652 -8.868 0.752 1.00 61.62 207 ASP A N 1
ATOM 1398 C CA . ASP A 1 207 ? -5.496 -9.015 1.946 1.00 61.62 207 ASP A CA 1
ATOM 1399 C C . ASP A 1 207 ? -5.146 -10.271 2.787 1.00 61.62 207 ASP A C 1
ATOM 1401 O O . ASP A 1 207 ? -5.988 -11.100 3.161 1.00 61.62 207 ASP A O 1
ATOM 1405 N N . TRP A 1 208 ? -3.851 -10.454 3.069 1.00 57.97 208 TRP A N 1
ATOM 1406 C CA . TRP A 1 208 ? -3.300 -11.578 3.827 1.00 57.97 208 TRP A CA 1
ATOM 1407 C C . TRP A 1 208 ? -3.909 -11.682 5.233 1.00 57.97 208 TRP A C 1
ATOM 1409 O O . TRP A 1 208 ? -4.151 -12.800 5.716 1.00 57.97 208 TRP A O 1
ATOM 1419 N N . ARG A 1 209 ? -4.256 -10.556 5.877 1.00 55.06 209 ARG A N 1
ATOM 1420 C CA . ARG A 1 209 ? -5.036 -10.567 7.127 1.00 55.06 209 ARG A CA 1
ATOM 1421 C C . ARG A 1 209 ? -6.410 -11.201 6.967 1.00 55.06 209 ARG A C 1
ATOM 1423 O O . ARG A 1 209 ? -6.864 -11.862 7.908 1.00 55.06 209 ARG A O 1
ATOM 1430 N N . GLN A 1 210 ? -7.104 -11.023 5.845 1.00 49.03 210 GLN A N 1
ATOM 1431 C CA . GLN A 1 210 ? -8.399 -11.674 5.638 1.00 49.03 210 GLN A CA 1
ATOM 1432 C C . GLN A 1 210 ? -8.303 -13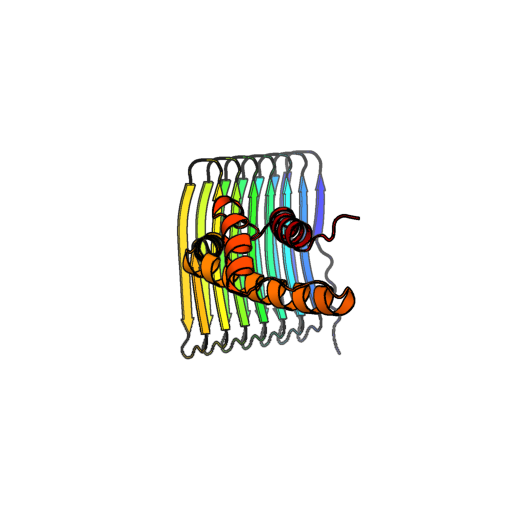.127 5.207 1.00 49.03 210 GLN A C 1
ATOM 1434 O O . GLN A 1 210 ? -9.132 -13.928 5.634 1.00 49.03 210 GLN A O 1
ATOM 1439 N N . GLU A 1 211 ? -7.267 -13.518 4.475 1.00 50.19 211 GLU A N 1
ATOM 1440 C CA . GLU A 1 211 ? -6.985 -14.926 4.173 1.00 50.19 211 GLU A CA 1
ATOM 1441 C C . GLU A 1 211 ? -6.776 -15.740 5.472 1.00 50.19 211 GLU A C 1
ATOM 1443 O O . GLU A 1 211 ? -7.311 -16.845 5.639 1.00 50.19 211 GLU A O 1
ATOM 1448 N N . VAL A 1 212 ? -6.057 -15.171 6.450 1.00 54.38 212 VAL A N 1
ATOM 1449 C CA . VAL A 1 212 ? -5.893 -15.764 7.788 1.00 54.38 212 VAL A CA 1
ATOM 1450 C C . VAL A 1 212 ? -7.202 -15.710 8.591 1.00 54.38 212 VAL A C 1
ATOM 1452 O O . VAL A 1 212 ? -7.580 -16.730 9.178 1.00 54.38 212 VAL A O 1
ATOM 1455 N N . ARG A 1 213 ? -7.949 -14.591 8.571 1.00 51.38 213 ARG A N 1
ATOM 1456 C CA . ARG A 1 213 ? -9.286 -14.498 9.207 1.00 51.38 213 ARG A CA 1
ATOM 1457 C C . ARG A 1 213 ? -10.277 -15.521 8.639 1.00 51.38 213 ARG A C 1
ATOM 1459 O O . ARG A 1 213 ? -10.996 -16.161 9.402 1.00 51.38 213 ARG A O 1
ATOM 1466 N N . SER A 1 214 ? -10.276 -15.751 7.328 1.00 50.09 214 SER A N 1
ATOM 1467 C CA . SER A 1 214 ? -11.140 -16.714 6.632 1.00 50.09 214 SER A CA 1
ATOM 1468 C C . SER A 1 214 ? -10.812 -18.161 7.019 1.00 50.09 214 SER A C 1
ATOM 1470 O O . SER A 1 214 ? -11.708 -18.965 7.296 1.00 50.09 214 SER A O 1
ATOM 1472 N N . LYS A 1 215 ? -9.520 -18.490 7.167 1.00 51.19 215 LYS A N 1
ATOM 1473 C CA . LYS A 1 215 ? -9.080 -19.801 7.676 1.00 51.19 215 LYS A CA 1
ATOM 1474 C C . LYS A 1 215 ? -9.491 -20.035 9.132 1.00 51.19 215 LYS A C 1
ATOM 1476 O O . LYS A 1 215 ? -9.956 -21.133 9.447 1.00 51.19 215 LYS A O 1
ATOM 1481 N N . VAL A 1 216 ? -9.404 -19.017 9.991 1.00 52.44 216 VAL A N 1
ATOM 1482 C CA . VAL A 1 216 ? -9.873 -19.063 11.393 1.00 52.44 216 VAL A CA 1
ATOM 1483 C C . VAL A 1 216 ? -11.410 -19.127 11.486 1.00 52.44 216 VAL A C 1
ATOM 1485 O O . VAL A 1 216 ? -11.948 -19.769 12.387 1.00 52.44 216 VAL A O 1
ATOM 1488 N N . ALA A 1 217 ? -12.139 -18.556 10.522 1.00 53.50 217 ALA A N 1
ATOM 1489 C CA . ALA A 1 217 ? -13.603 -18.626 10.432 1.00 53.50 217 ALA A CA 1
ATOM 1490 C C . ALA A 1 217 ? -14.145 -19.941 9.815 1.00 53.50 217 ALA A C 1
ATOM 1492 O O . ALA A 1 217 ? -15.361 -20.208 9.843 1.00 53.50 217 ALA A O 1
ATOM 1493 N N . SER A 1 218 ? -13.264 -20.782 9.255 1.00 61.91 218 SER A N 1
ATOM 1494 C CA . SER A 1 218 ? -13.649 -22.014 8.563 1.00 61.91 218 SER A CA 1
ATOM 1495 C C . SER A 1 218 ? -14.313 -23.036 9.499 1.00 61.91 218 SER A C 1
ATOM 1497 O O . SER A 1 218 ? -13.977 -23.181 10.677 1.00 61.91 218 SER A O 1
ATOM 1499 N N . VAL A 1 219 ? -15.291 -23.780 8.962 1.00 64.56 219 VAL A N 1
ATOM 1500 C CA . VAL A 1 219 ? -15.990 -24.853 9.698 1.00 64.56 219 VAL A CA 1
ATOM 1501 C C . VAL A 1 219 ? -14.991 -25.898 10.213 1.00 64.56 219 VAL A C 1
ATOM 1503 O O . VAL A 1 219 ? -15.142 -26.382 11.333 1.00 64.56 219 VAL A O 1
ATOM 1506 N N . GLU A 1 220 ? -13.965 -26.222 9.420 1.00 69.94 220 GLU A N 1
ATOM 1507 C CA . GLU A 1 220 ? -12.947 -27.213 9.781 1.00 69.94 220 GLU A CA 1
ATOM 1508 C C . GLU A 1 220 ? -12.060 -26.754 10.939 1.00 69.94 220 GLU A C 1
ATOM 1510 O O . GLU A 1 220 ? -11.803 -27.545 11.846 1.00 69.94 220 GLU A O 1
ATOM 1515 N N . TYR A 1 221 ? -11.662 -25.477 10.978 1.00 69.75 221 TYR A N 1
ATOM 1516 C CA . TYR A 1 221 ? -10.887 -24.928 12.093 1.00 69.75 221 TYR A CA 1
ATOM 1517 C C . TYR A 1 221 ? -11.664 -24.994 13.414 1.00 69.75 221 TYR A C 1
ATOM 1519 O O . TYR A 1 221 ? -11.131 -25.431 14.434 1.00 69.75 221 TYR A O 1
ATOM 1527 N N . ILE A 1 222 ? -12.955 -24.647 13.394 1.00 72.62 222 ILE A N 1
ATOM 1528 C CA . ILE A 1 222 ? -13.825 -24.730 14.578 1.00 72.62 222 ILE A CA 1
ATOM 1529 C C . ILE A 1 222 ? -13.961 -26.180 15.061 1.00 72.62 222 ILE A C 1
ATOM 1531 O O . ILE A 1 222 ? -13.925 -26.442 16.266 1.00 72.62 222 ILE A O 1
ATOM 1535 N N . LEU A 1 223 ? -14.114 -27.135 14.139 1.00 76.62 223 LEU A N 1
ATOM 1536 C CA . LEU A 1 223 ? -14.191 -28.558 14.474 1.00 76.62 223 LEU A CA 1
ATOM 1537 C C . LEU A 1 223 ? -12.872 -29.071 15.068 1.00 76.62 223 LEU A C 1
ATOM 1539 O O . LEU A 1 223 ? -12.896 -29.758 16.090 1.00 76.62 223 LEU A O 1
ATOM 1543 N N . ALA A 1 224 ? -11.733 -28.684 14.491 1.00 77.00 224 ALA A N 1
ATOM 1544 C CA . ALA A 1 224 ? -10.410 -29.042 14.994 1.00 77.00 224 ALA A CA 1
ATOM 1545 C C . ALA A 1 224 ? -10.136 -28.441 16.385 1.00 77.00 224 ALA A C 1
ATOM 1547 O O . ALA A 1 224 ? -9.682 -29.146 17.289 1.00 77.00 224 ALA A O 1
ATOM 1548 N N . ALA A 1 225 ? -10.479 -27.167 16.597 1.00 74.62 225 ALA A N 1
ATOM 1549 C CA . ALA A 1 225 ? -10.336 -26.497 17.887 1.00 74.62 225 ALA A CA 1
ATOM 1550 C C . ALA A 1 225 ? -11.195 -27.166 18.972 1.00 74.62 225 ALA A C 1
ATOM 1552 O O . ALA A 1 225 ? -10.702 -27.459 20.062 1.00 74.62 225 ALA A O 1
ATOM 1553 N N . ARG A 1 226 ? -12.460 -27.487 18.664 1.00 82.31 226 ARG A N 1
ATOM 1554 C CA . ARG A 1 226 ? -13.350 -28.220 19.580 1.00 82.31 226 ARG A CA 1
ATOM 1555 C C . ARG A 1 226 ? -12.789 -29.595 19.945 1.00 82.31 226 ARG A C 1
AT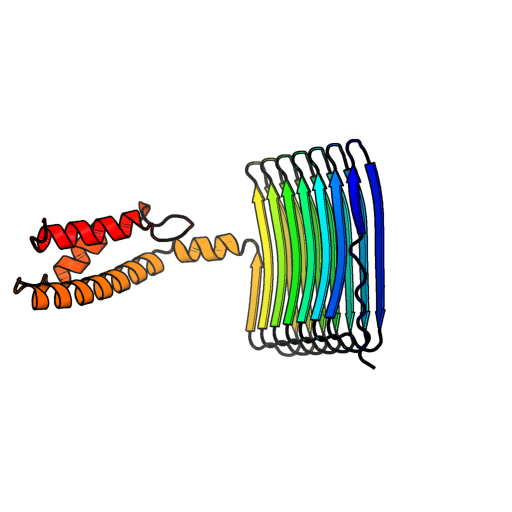OM 1557 O O . ARG A 1 226 ? -12.846 -29.969 21.116 1.00 82.31 226 ARG A O 1
ATOM 1564 N N . ALA A 1 227 ? -12.217 -30.325 18.988 1.00 79.88 227 ALA A N 1
ATOM 1565 C CA . ALA A 1 227 ? -11.610 -31.629 19.243 1.00 79.88 227 ALA A CA 1
ATOM 1566 C C . ALA A 1 227 ? -10.398 -31.521 20.185 1.00 79.88 227 ALA A C 1
ATOM 1568 O O . ALA A 1 227 ? -10.326 -32.230 21.187 1.00 79.88 227 ALA A O 1
ATOM 1569 N N . LEU A 1 228 ? -9.483 -30.583 19.921 1.00 80.94 228 LEU A N 1
ATOM 1570 C CA . LEU A 1 228 ? -8.295 -30.370 20.755 1.00 80.94 228 LEU A CA 1
ATOM 1571 C C . LEU A 1 228 ? -8.652 -29.947 22.186 1.00 80.94 228 LEU A C 1
ATOM 1573 O O . LEU A 1 228 ? -8.081 -30.464 23.147 1.00 80.94 228 LEU A O 1
ATOM 1577 N N . ILE A 1 229 ? -9.631 -29.053 22.341 1.00 82.69 229 ILE A N 1
ATOM 1578 C CA . ILE A 1 229 ? -10.101 -28.603 23.658 1.00 82.69 229 ILE A CA 1
ATOM 1579 C C . ILE A 1 229 ? -10.784 -29.747 24.401 1.00 82.69 229 ILE A C 1
ATOM 1581 O O . ILE A 1 229 ? -10.521 -29.933 25.586 1.00 82.69 229 ILE A O 1
ATOM 1585 N N . SER A 1 230 ? -11.586 -30.561 23.714 1.00 80.88 230 SER A N 1
ATOM 1586 C CA . SER A 1 230 ? -12.221 -31.740 24.316 1.00 80.88 230 SER A CA 1
ATOM 1587 C C . SER A 1 230 ? -11.180 -32.731 24.836 1.00 80.88 230 SER A C 1
ATOM 1589 O O . SER A 1 230 ? -11.290 -33.195 25.970 1.00 80.88 230 SER A O 1
ATOM 1591 N N . VAL A 1 231 ? -10.118 -32.990 24.066 1.00 83.00 231 VAL A N 1
ATOM 1592 C CA . VAL A 1 231 ? -9.001 -33.848 24.495 1.00 83.00 231 VAL A CA 1
ATOM 1593 C C . VAL A 1 231 ? -8.284 -33.259 25.715 1.00 83.00 231 VAL A C 1
ATOM 1595 O O . VAL A 1 231 ? -8.037 -33.978 26.685 1.00 83.00 231 VAL A O 1
ATOM 1598 N N . GLY A 1 232 ? -7.980 -31.957 25.702 1.00 78.88 232 GLY A N 1
ATOM 1599 C CA . GLY A 1 232 ? -7.300 -31.277 26.808 1.00 78.88 232 GLY A CA 1
ATOM 1600 C C . GLY A 1 232 ? -8.124 -31.252 28.098 1.00 78.88 232 GLY A C 1
ATOM 1601 O O . GLY A 1 232 ? -7.616 -31.587 29.169 1.00 78.88 232 GLY A O 1
ATOM 1602 N N . VAL A 1 233 ? -9.413 -30.927 27.997 1.00 81.81 233 VAL A N 1
ATOM 1603 C CA . VAL A 1 233 ? -10.355 -30.915 29.125 1.00 81.81 233 VAL A CA 1
ATOM 1604 C C . VAL A 1 233 ? -10.551 -32.324 29.677 1.00 81.81 233 VAL A C 1
ATOM 1606 O O . VAL A 1 233 ? -10.482 -32.513 30.891 1.00 81.81 233 VAL A O 1
ATOM 1609 N N . TYR A 1 234 ? -10.710 -33.327 28.808 1.00 79.38 234 TYR A N 1
ATOM 1610 C CA . TYR A 1 234 ? -10.839 -34.726 29.215 1.00 79.38 234 TYR A CA 1
ATOM 1611 C C . TYR A 1 234 ? -9.590 -35.235 29.953 1.00 79.38 234 TYR A C 1
ATOM 1613 O O . TYR A 1 234 ? -9.695 -35.928 30.970 1.00 79.38 234 TYR A O 1
ATOM 1621 N N . ALA A 1 235 ? -8.397 -34.867 29.481 1.00 80.75 235 ALA A N 1
ATOM 1622 C CA . ALA A 1 235 ? -7.148 -35.200 30.157 1.00 80.75 235 ALA A CA 1
ATOM 1623 C C . ALA A 1 235 ? -7.047 -34.515 31.531 1.00 80.75 235 ALA A C 1
ATOM 1625 O O . ALA A 1 235 ? -6.748 -35.177 32.527 1.00 80.75 235 ALA A O 1
ATOM 1626 N N . ALA A 1 236 ? -7.355 -33.216 31.605 1.00 78.50 236 ALA A N 1
ATOM 1627 C CA . ALA A 1 236 ? -7.265 -32.431 32.834 1.00 78.50 236 ALA A CA 1
ATOM 1628 C C . ALA A 1 236 ? -8.254 -32.908 33.909 1.00 78.50 236 ALA A C 1
ATOM 1630 O O . ALA A 1 236 ? -7.856 -33.164 35.048 1.00 78.50 236 ALA A O 1
ATOM 1631 N N . GLN A 1 237 ? -9.525 -33.111 33.552 1.00 77.62 237 GLN A N 1
ATOM 1632 C CA . GLN A 1 237 ? -10.532 -33.579 34.508 1.00 77.62 237 GLN A CA 1
ATOM 1633 C C . GLN A 1 237 ? -10.197 -34.961 35.069 1.00 77.62 237 GLN A C 1
ATOM 1635 O O . GLN A 1 237 ? -10.506 -35.245 36.220 1.00 77.62 237 GLN A O 1
ATOM 1640 N N . ARG A 1 238 ? -9.565 -35.836 34.276 1.00 76.12 238 ARG A N 1
ATOM 1641 C CA . ARG A 1 238 ? -9.257 -37.203 34.700 1.00 76.12 238 ARG A CA 1
ATOM 1642 C C . ARG A 1 238 ? -8.187 -37.200 35.786 1.00 76.12 238 ARG A C 1
ATOM 1644 O O . ARG A 1 238 ? -8.304 -37.955 36.747 1.00 76.12 238 ARG A O 1
ATOM 1651 N N . VAL A 1 239 ? -7.196 -36.319 35.663 1.00 78.38 239 VAL A N 1
ATOM 1652 C CA . VAL A 1 239 ? -6.161 -36.103 36.685 1.00 78.38 239 VAL A CA 1
ATOM 1653 C C . VAL A 1 239 ? -6.767 -35.505 37.960 1.00 78.38 239 VAL A C 1
ATOM 1655 O O . VAL A 1 239 ? -6.447 -35.945 39.065 1.00 78.38 239 VAL A O 1
ATOM 1658 N N . ILE A 1 240 ? -7.691 -34.551 37.823 1.00 74.62 240 ILE A N 1
ATOM 1659 C CA . ILE A 1 240 ? -8.374 -33.919 38.962 1.00 74.62 240 ILE A CA 1
ATOM 1660 C C . ILE A 1 240 ? -9.289 -34.920 39.684 1.00 74.62 240 ILE A C 1
ATOM 1662 O O . ILE A 1 240 ? -9.203 -35.063 40.902 1.00 74.62 240 ILE A O 1
ATOM 1666 N N . ALA A 1 241 ? -10.103 -35.677 38.947 1.00 76.00 241 ALA A N 1
ATOM 1667 C CA . ALA A 1 241 ? -11.004 -36.691 39.491 1.00 76.00 241 ALA A CA 1
ATOM 1668 C C . ALA A 1 241 ? -10.239 -37.813 40.216 1.00 76.00 241 ALA A C 1
ATOM 1670 O O . ALA A 1 241 ? -10.634 -38.217 41.308 1.00 76.00 241 ALA A O 1
ATOM 1671 N N . GLN A 1 242 ? -9.097 -38.253 39.672 1.00 77.31 242 GLN A N 1
ATOM 1672 C CA . GLN A 1 242 ? -8.199 -39.206 40.340 1.00 77.31 242 GLN A CA 1
ATOM 1673 C C . GLN A 1 242 ? -7.612 -38.655 41.642 1.00 77.31 242 GLN A C 1
ATOM 1675 O O . GLN A 1 242 ? -7.437 -39.406 42.598 1.00 77.31 242 GLN A O 1
ATOM 1680 N N . SER A 1 243 ? -7.330 -37.352 41.688 1.00 77.00 243 SER A N 1
ATOM 1681 C CA . SER A 1 243 ? -6.755 -36.698 42.866 1.00 77.00 243 SER A CA 1
ATOM 1682 C C . SER A 1 243 ? -7.788 -36.452 43.972 1.00 77.00 243 SER A C 1
ATOM 1684 O O . SER A 1 243 ? -7.418 -36.394 45.141 1.00 77.00 243 SER A O 1
ATOM 1686 N N . GLN A 1 244 ? -9.072 -36.323 43.621 1.00 72.25 244 GLN A N 1
ATOM 1687 C CA . GLN A 1 244 ? -10.164 -36.045 44.566 1.00 72.25 244 GLN A CA 1
ATOM 1688 C C . GLN A 1 244 ? -11.066 -37.256 44.871 1.00 72.25 244 GLN A C 1
ATOM 1690 O O . GLN A 1 244 ? -11.918 -37.179 45.752 1.00 72.25 244 GLN A O 1
ATOM 1695 N N . GLY A 1 245 ? -10.885 -38.385 44.177 1.00 74.31 245 GLY A N 1
ATOM 1696 C CA . GLY A 1 245 ? -11.693 -39.598 44.363 1.00 74.31 245 GLY A CA 1
ATOM 1697 C C . GLY A 1 245 ? -13.100 -39.528 43.752 1.00 74.31 245 GLY A C 1
ATOM 1698 O O . GLY A 1 245 ? -13.953 -40.347 44.093 1.00 74.31 245 GLY A O 1
ATOM 1699 N N . CYS A 1 246 ? -13.353 -38.567 42.859 1.00 69.25 246 CYS A N 1
ATOM 1700 C CA . CYS 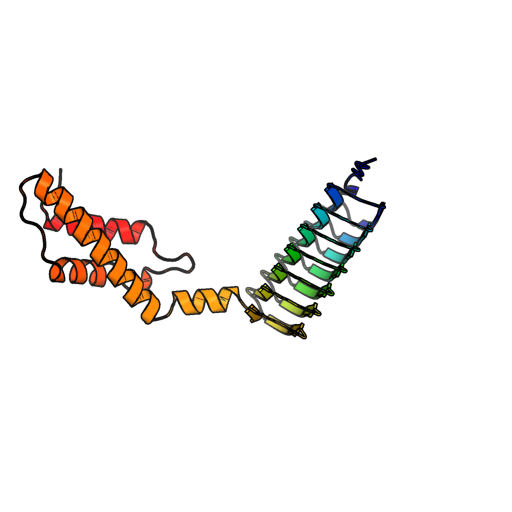A 1 246 ? -14.635 -38.378 42.177 1.00 69.25 246 CYS A CA 1
ATOM 1701 C C . CYS A 1 246 ? -14.732 -39.226 40.896 1.00 69.25 246 CYS A C 1
ATOM 1703 O O . CYS A 1 246 ? -13.724 -39.608 40.299 1.00 69.25 246 CYS A O 1
ATOM 1705 N N . ALA A 1 247 ? -15.955 -39.497 40.434 1.00 76.00 247 ALA A N 1
ATOM 1706 C CA . ALA A 1 247 ? -16.173 -40.130 39.134 1.00 76.00 247 ALA A CA 1
ATOM 1707 C C . ALA A 1 247 ? -15.827 -39.153 37.992 1.00 76.00 247 ALA A C 1
ATOM 1709 O O . ALA A 1 247 ? -16.288 -38.015 37.981 1.00 76.00 247 ALA A O 1
ATOM 1710 N N . SER A 1 248 ? -15.008 -39.587 37.030 1.00 75.81 248 SER A N 1
ATOM 1711 C CA . SER A 1 248 ? -14.673 -38.792 35.842 1.00 75.81 248 SER A CA 1
ATOM 1712 C C . SER A 1 248 ? -15.812 -38.808 34.820 1.00 75.81 248 SER A C 1
ATOM 1714 O O . SER A 1 248 ? -16.400 -39.867 34.595 1.00 75.81 248 SER A O 1
ATOM 1716 N N . LEU A 1 249 ? -16.049 -37.686 34.136 1.00 79.12 249 LEU A N 1
ATOM 1717 C CA . LEU A 1 249 ? -16.981 -37.613 33.004 1.00 79.12 249 LEU A CA 1
ATOM 1718 C C . LEU A 1 249 ? -16.489 -38.458 31.818 1.00 79.12 249 LEU A C 1
ATOM 1720 O O . LEU A 1 249 ? -15.281 -38.613 31.601 1.00 79.12 249 LEU A O 1
ATOM 1724 N N . SER A 1 250 ? -17.421 -39.003 31.037 1.00 81.69 250 SER A N 1
ATOM 1725 C CA . SER A 1 250 ? -17.105 -39.729 29.804 1.00 81.69 250 SER A CA 1
ATOM 1726 C C . SER A 1 250 ? -16.645 -38.779 28.687 1.00 81.69 250 SER A C 1
ATOM 1728 O O . SER A 1 250 ? -16.903 -37.577 28.723 1.00 81.69 250 SER A O 1
ATOM 1730 N N . VAL A 1 251 ? -15.950 -39.313 27.673 1.00 80.06 251 VAL A N 1
ATOM 1731 C CA . VAL A 1 251 ? -15.455 -38.518 26.527 1.00 80.06 251 VAL A CA 1
ATOM 1732 C C . VAL A 1 251 ? -16.610 -37.817 25.804 1.00 80.06 251 VAL A C 1
ATOM 1734 O O . VAL A 1 251 ? -16.504 -36.640 25.478 1.00 80.06 251 VAL A O 1
ATOM 1737 N N . ALA A 1 252 ? -17.735 -38.516 25.631 1.00 82.50 252 ALA A N 1
ATOM 1738 C CA . ALA A 1 252 ? -18.913 -37.990 24.949 1.00 82.50 252 ALA A CA 1
ATOM 1739 C C . ALA A 1 252 ? -19.542 -36.800 25.692 1.00 82.50 252 ALA A C 1
ATOM 1741 O O . ALA A 1 252 ? -19.941 -35.829 25.057 1.00 82.50 252 ALA A O 1
ATOM 1742 N N . GLU A 1 253 ? -19.581 -36.847 27.027 1.00 83.00 253 GLU A N 1
ATOM 1743 C CA . GLU A 1 253 ? -20.110 -35.751 27.849 1.00 83.00 253 GLU A CA 1
ATOM 1744 C C . GLU A 1 253 ? -19.210 -34.512 27.793 1.00 83.00 253 GLU A C 1
ATOM 1746 O O . GLU A 1 253 ? -19.707 -33.391 27.758 1.00 83.00 253 GLU A O 1
ATOM 1751 N N . VAL A 1 254 ? -17.886 -34.691 27.738 1.00 81.94 254 VAL A N 1
ATOM 1752 C CA . VAL A 1 254 ? -16.950 -33.567 27.569 1.00 81.94 254 VAL A CA 1
ATOM 1753 C C . VAL A 1 254 ? -17.081 -32.946 26.185 1.00 81.94 254 VAL A C 1
ATOM 1755 O O . VAL A 1 254 ? -17.126 -31.726 26.066 1.00 81.94 254 VAL A O 1
ATOM 1758 N N . GLU A 1 255 ? -17.177 -33.765 25.140 1.00 82.25 255 GLU A N 1
ATOM 1759 C CA . GLU A 1 255 ? -17.369 -33.280 23.771 1.00 82.25 255 GLU A CA 1
ATOM 1760 C C . GLU A 1 255 ? -18.716 -32.574 23.575 1.00 82.25 255 GLU A C 1
ATOM 1762 O O . GLU A 1 255 ? -18.829 -31.680 22.735 1.00 82.25 255 GLU A O 1
ATOM 1767 N N . GLU A 1 256 ? -19.751 -32.983 24.308 1.00 82.31 256 GLU A N 1
ATOM 1768 C CA . GLU A 1 256 ? -21.050 -32.310 24.336 1.00 82.31 256 GLU A CA 1
ATOM 1769 C C . GLU A 1 256 ? -20.943 -30.949 25.028 1.00 82.31 256 GLU A C 1
ATOM 1771 O O . GLU A 1 256 ? -21.298 -29.941 24.421 1.00 82.31 256 GLU A O 1
ATOM 1776 N N . ILE A 1 257 ? -20.351 -30.894 26.228 1.00 80.50 257 ILE A N 1
ATOM 1777 C CA . ILE A 1 257 ? -20.140 -29.634 26.955 1.00 80.50 257 ILE A CA 1
ATOM 1778 C C . ILE A 1 257 ? -19.311 -28.665 26.106 1.00 80.50 257 ILE A C 1
ATOM 1780 O O . ILE A 1 257 ? -19.714 -27.528 25.903 1.00 80.50 257 ILE A O 1
ATOM 1784 N N . VAL A 1 258 ? -18.196 -29.113 25.522 1.00 82.69 258 VAL A N 1
ATOM 1785 C CA . VAL A 1 258 ? -17.356 -28.261 24.666 1.00 82.69 258 VAL A CA 1
ATOM 1786 C C . VAL A 1 258 ? -18.117 -27.779 23.429 1.00 82.69 258 VAL A C 1
ATOM 1788 O O . VAL A 1 258 ? -17.956 -26.624 23.037 1.00 82.69 258 VAL A O 1
ATOM 1791 N N . ARG A 1 259 ? -18.962 -28.611 22.806 1.00 81.62 259 ARG A N 1
ATOM 1792 C CA . ARG A 1 259 ? -19.772 -28.185 21.652 1.00 81.62 259 ARG A CA 1
ATOM 1793 C C . ARG A 1 259 ? -20.823 -27.142 22.018 1.00 81.62 259 ARG A C 1
ATOM 1795 O O . ARG A 1 259 ? -20.991 -26.203 21.236 1.00 81.62 259 ARG A O 1
ATOM 1802 N N . ASP A 1 260 ? -21.474 -27.298 23.165 1.00 81.56 260 ASP A N 1
ATOM 1803 C CA . ASP A 1 260 ? -22.513 -26.385 23.646 1.00 81.56 260 ASP A CA 1
ATOM 1804 C C . ASP A 1 260 ? -21.926 -25.072 24.182 1.00 81.56 260 ASP A C 1
ATOM 1806 O O . ASP A 1 260 ? -22.513 -24.011 23.974 1.00 81.56 260 ASP A O 1
ATOM 1810 N N . SER A 1 261 ? -20.740 -25.101 24.804 1.00 77.00 261 SER A N 1
ATOM 1811 C CA . SER A 1 261 ? -20.070 -23.886 25.285 1.00 77.00 261 SER A CA 1
ATOM 1812 C C . SER A 1 261 ? -19.342 -23.111 24.178 1.00 77.00 261 SER A C 1
ATOM 1814 O O . SER A 1 261 ? -19.264 -21.887 24.243 1.00 77.00 261 SER A O 1
ATOM 1816 N N . LEU A 1 262 ? -18.764 -23.786 23.171 1.00 75.81 262 LEU A N 1
ATOM 1817 C CA . LEU A 1 262 ? -18.048 -23.137 22.061 1.00 75.81 262 LEU A CA 1
ATOM 1818 C C . LEU A 1 262 ? -18.936 -23.042 20.821 1.00 75.81 262 LEU A C 1
ATOM 1820 O O . LEU A 1 262 ? -18.689 -23.705 19.811 1.00 75.81 262 LEU A O 1
ATOM 1824 N N . VAL A 1 263 ? -19.971 -22.206 20.863 1.00 69.81 263 VAL A N 1
ATOM 1825 C CA . VAL A 1 263 ? -20.759 -21.842 19.670 1.00 69.81 263 VAL A CA 1
ATOM 1826 C C . VAL A 1 263 ? -19.929 -20.949 18.738 1.00 69.81 263 VAL A C 1
ATOM 1828 O O . VAL A 1 263 ? -18.994 -20.276 19.162 1.00 69.81 263 VAL A O 1
ATOM 1831 N N . ARG A 1 264 ? -20.271 -20.935 17.447 1.00 66.12 264 ARG A N 1
ATOM 1832 C CA . ARG A 1 264 ? -19.575 -20.178 16.393 1.00 66.12 264 ARG A CA 1
ATOM 1833 C C . ARG A 1 264 ? -19.357 -18.693 16.727 1.00 66.12 264 ARG A C 1
ATOM 1835 O O . ARG A 1 264 ? -18.342 -18.142 16.337 1.00 66.12 264 ARG A O 1
ATOM 1842 N N . SER A 1 265 ? -20.256 -18.090 17.504 1.00 60.38 265 SER A N 1
ATOM 1843 C CA . SER A 1 265 ? -20.175 -16.711 18.006 1.00 60.38 265 SER A CA 1
ATOM 1844 C C . SER A 1 265 ? -19.082 -16.459 19.056 1.00 60.38 265 SER A C 1
ATOM 1846 O O . SER A 1 265 ? -18.809 -15.311 19.378 1.00 60.38 265 SER A O 1
ATOM 1848 N N . HIS A 1 266 ? -18.474 -17.500 19.631 1.00 66.62 266 HIS A N 1
ATOM 1849 C CA . HIS A 1 266 ? -17.426 -17.376 20.656 1.00 66.62 266 HIS A CA 1
ATOM 1850 C C . HIS A 1 266 ? -16.007 -17.312 20.079 1.00 66.62 266 HIS A C 1
ATOM 1852 O O . HIS A 1 266 ? -15.060 -16.990 20.802 1.00 66.62 266 HIS A O 1
ATOM 1858 N N . PHE A 1 267 ? -15.864 -17.578 18.783 1.00 63.72 267 PHE A N 1
ATOM 1859 C CA . PHE A 1 267 ? -14.639 -17.365 18.025 1.00 63.72 267 PHE A CA 1
ATOM 1860 C C . PHE A 1 267 ? -14.695 -15.943 17.453 1.00 63.72 267 PHE A C 1
ATOM 1862 O O . PHE A 1 267 ? -15.526 -15.668 16.594 1.00 63.72 267 PHE A O 1
ATOM 1869 N N . HIS A 1 268 ? -13.881 -15.035 17.992 1.00 58.25 268 HIS A N 1
ATOM 1870 C CA . HIS A 1 268 ? -13.771 -13.650 17.511 1.00 58.25 268 HIS A CA 1
ATOM 1871 C C . HIS A 1 268 ? -12.538 -13.513 16.605 1.00 58.25 268 HIS A C 1
ATOM 1873 O O . HIS A 1 268 ? -11.752 -14.454 16.508 1.00 58.25 268 HIS A O 1
ATOM 1879 N N . ASP A 1 269 ? -12.328 -12.348 15.985 1.00 47.12 269 ASP A N 1
ATOM 1880 C CA . ASP A 1 269 ? -11.177 -12.064 15.105 1.00 47.12 269 ASP A CA 1
ATOM 1881 C C . ASP A 1 269 ? -9.801 -12.371 15.737 1.00 47.12 269 ASP A C 1
ATOM 1883 O O . ASP A 1 269 ? -8.825 -12.600 15.029 1.00 47.12 269 ASP A O 1
ATOM 1887 N N . SER A 1 270 ? -9.716 -12.442 17.072 1.00 53.09 270 SER A N 1
ATOM 1888 C CA . SER A 1 270 ? -8.511 -12.822 17.833 1.00 53.09 270 SER A CA 1
ATOM 1889 C C . SER A 1 270 ? -8.459 -14.303 18.265 1.00 53.09 270 SER A C 1
ATOM 1891 O O . SER A 1 270 ? -7.589 -14.688 19.045 1.00 53.09 270 SER A O 1
ATOM 1893 N N . GLY A 1 271 ? -9.393 -15.142 17.807 1.00 62.97 271 GLY A N 1
ATOM 1894 C CA . GLY A 1 271 ? -9.538 -16.547 18.200 1.00 62.97 271 GLY A CA 1
ATOM 1895 C C . GLY A 1 271 ? -10.508 -16.780 19.369 1.00 62.97 271 GLY A C 1
ATOM 1896 O O . GLY A 1 271 ? -11.499 -16.068 19.550 1.00 62.97 271 GLY A O 1
ATOM 1897 N N . LEU A 1 272 ? -10.262 -17.838 20.150 1.00 66.94 272 LEU A N 1
ATOM 1898 C CA . LEU A 1 272 ? -11.102 -18.224 21.289 1.00 66.94 272 LEU A CA 1
ATOM 1899 C C . LEU A 1 272 ? -10.892 -17.303 22.491 1.00 66.94 272 LEU A C 1
ATOM 1901 O O . LEU A 1 272 ? -9.802 -17.235 23.055 1.00 66.94 272 LEU A O 1
ATOM 1905 N N . SER A 1 273 ? -11.965 -16.652 22.940 1.00 67.50 273 SER A N 1
ATOM 1906 C CA . SER A 1 273 ? -11.920 -15.800 24.131 1.00 67.50 273 SER A CA 1
ATOM 1907 C C . SER A 1 273 ? -11.631 -16.609 25.401 1.00 67.50 273 SER A C 1
ATOM 1909 O O . SER A 1 273 ? -12.239 -17.657 25.643 1.00 67.50 273 SER A O 1
ATOM 1911 N N . LEU A 1 274 ? -10.780 -16.062 26.277 1.00 69.12 274 LEU A N 1
ATOM 1912 C CA . LEU A 1 274 ? -10.499 -16.611 27.610 1.00 69.12 274 LEU A CA 1
ATOM 1913 C C . LEU A 1 274 ? -11.790 -16.831 28.423 1.00 69.12 274 LEU A C 1
ATOM 1915 O O . LEU A 1 274 ? -11.900 -17.797 29.176 1.00 69.12 274 LEU A O 1
ATOM 1919 N N . GLY A 1 275 ? -12.798 -15.972 28.227 1.00 74.88 275 GLY A N 1
ATOM 1920 C CA . GLY A 1 275 ? -14.114 -16.120 28.847 1.00 74.88 275 GLY A CA 1
ATOM 1921 C C . GLY A 1 275 ? -14.861 -17.373 28.384 1.00 74.88 275 GLY A C 1
ATOM 1922 O O . GLY A 1 275 ? -15.536 -18.010 29.186 1.00 74.88 275 GLY A O 1
ATOM 1923 N N . SER A 1 276 ? -14.680 -17.779 27.125 1.00 75.00 276 SER A N 1
ATOM 1924 C CA . SER A 1 276 ? -15.311 -18.980 26.555 1.00 75.00 276 SER A CA 1
ATOM 1925 C C . SER A 1 276 ? -14.643 -20.257 27.067 1.00 75.00 276 SER A C 1
ATOM 1927 O O . SER A 1 276 ? -15.323 -21.214 27.427 1.00 75.00 276 SER A O 1
ATOM 1929 N N . ILE A 1 277 ? -13.313 -20.243 27.216 1.00 76.75 277 ILE A N 1
ATOM 1930 C CA . ILE A 1 277 ? -12.559 -21.333 27.856 1.00 76.75 277 ILE A CA 1
ATOM 1931 C C . ILE A 1 277 ? -12.952 -21.460 29.335 1.00 76.75 277 ILE A C 1
ATOM 1933 O O . ILE A 1 277 ? -13.185 -22.562 29.830 1.00 76.75 277 ILE A O 1
ATOM 1937 N N . ARG A 1 278 ? -13.087 -20.334 30.046 1.00 79.44 278 ARG A N 1
ATOM 1938 C CA . ARG A 1 278 ? -13.526 -20.321 31.448 1.00 79.44 278 ARG A CA 1
ATOM 1939 C C . ARG A 1 278 ? -14.928 -20.910 31.617 1.00 79.44 278 ARG A C 1
ATOM 1941 O O . ARG A 1 278 ? -15.170 -21.596 32.603 1.00 79.44 278 ARG A O 1
ATOM 1948 N N . LEU A 1 279 ? -15.822 -20.676 30.658 1.00 80.81 279 LEU A N 1
ATOM 1949 C CA . LEU A 1 279 ? -17.192 -21.191 30.672 1.00 80.81 279 LEU A CA 1
ATOM 1950 C C . LEU A 1 279 ? -17.233 -22.720 30.522 1.00 80.81 279 LEU A C 1
ATOM 1952 O O . LEU A 1 279 ? -17.923 -23.379 31.299 1.00 80.81 279 LEU A O 1
ATOM 1956 N N . VAL A 1 280 ? -16.414 -23.282 29.621 1.00 81.44 280 VAL A N 1
ATOM 1957 C CA . VAL A 1 280 ? -16.209 -24.740 29.493 1.00 81.44 280 VAL A CA 1
ATOM 1958 C C . VAL A 1 280 ? -15.724 -25.333 30.813 1.00 81.44 280 VAL A C 1
ATOM 1960 O O . VAL A 1 280 ? -16.298 -26.294 31.317 1.00 81.44 280 VAL A O 1
ATOM 1963 N N . LEU A 1 281 ? -14.673 -24.750 31.398 1.00 80.88 281 LEU A N 1
ATOM 1964 C CA . LEU A 1 281 ? -14.086 -25.258 32.639 1.00 80.88 281 LEU A CA 1
ATOM 1965 C C . LEU A 1 281 ? -15.063 -25.177 33.819 1.00 80.88 281 LEU A C 1
ATOM 1967 O O . LEU A 1 281 ? -15.077 -26.075 34.656 1.00 80.88 281 LEU A O 1
ATOM 1971 N N . MET A 1 282 ? -15.898 -24.137 33.868 1.00 83.75 282 MET A N 1
ATOM 1972 C CA . MET A 1 282 ? -16.912 -23.969 34.908 1.00 83.75 282 MET A CA 1
ATOM 1973 C C . MET A 1 282 ? -18.022 -25.019 34.786 1.00 83.75 282 MET A C 1
ATOM 1975 O O . MET A 1 282 ? -18.320 -25.687 35.766 1.00 83.75 282 MET A O 1
ATOM 1979 N N . GLN A 1 283 ? -18.558 -25.253 33.582 1.00 79.62 283 GLN A N 1
ATOM 1980 C CA . GLN A 1 283 ? -19.595 -26.271 33.356 1.00 79.62 283 GLN A CA 1
ATOM 1981 C C . GLN A 1 283 ? -19.091 -27.699 33.611 1.00 79.62 283 GLN A C 1
ATOM 1983 O O . GLN A 1 283 ? -19.818 -28.533 34.153 1.00 79.62 283 GLN A O 1
ATOM 1988 N N . VAL A 1 284 ? -17.831 -27.979 33.266 1.00 78.94 284 VAL A N 1
ATOM 1989 C CA . VAL A 1 284 ? -17.167 -29.247 33.608 1.00 78.94 284 VAL A CA 1
ATOM 1990 C C . VAL A 1 284 ? -16.975 -29.367 35.123 1.00 78.94 284 VAL A C 1
ATOM 1992 O O . VAL A 1 284 ? -17.251 -30.423 35.688 1.00 78.94 284 VAL A O 1
ATOM 1995 N N . GLY A 1 285 ? -16.563 -28.290 35.798 1.00 76.06 285 GLY A N 1
ATOM 1996 C CA . GLY A 1 285 ? -16.422 -28.242 37.256 1.00 76.06 285 GLY A CA 1
ATOM 1997 C C . GLY A 1 285 ? -17.743 -28.454 38.003 1.00 76.06 285 GLY A C 1
ATOM 1998 O O . GLY A 1 285 ? -17.784 -29.243 38.948 1.00 76.06 285 GLY A O 1
ATOM 1999 N N . ASP A 1 286 ? -18.827 -27.830 37.539 1.00 81.00 286 ASP A N 1
ATOM 2000 C CA . ASP A 1 286 ? -20.179 -27.986 38.090 1.00 81.00 286 ASP A CA 1
ATOM 2001 C C . ASP A 1 286 ? -20.662 -29.441 37.962 1.00 81.00 286 ASP A C 1
ATOM 2003 O O . ASP A 1 286 ? -21.174 -30.023 38.919 1.00 81.00 286 ASP A O 1
ATOM 2007 N N . LYS A 1 2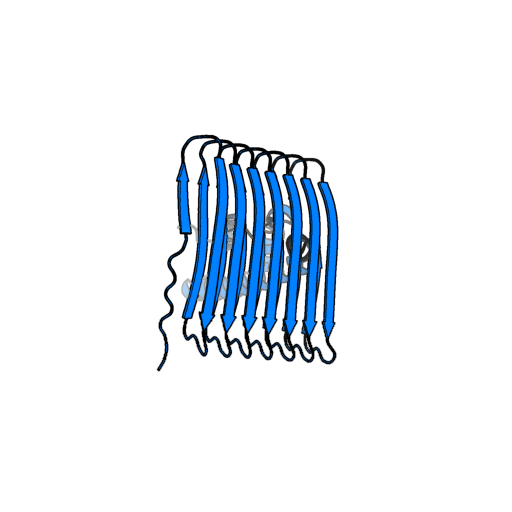87 ? -20.429 -30.075 36.803 1.00 77.06 287 LYS A N 1
ATOM 2008 C CA . LYS A 1 287 ? -20.753 -31.493 36.557 1.00 77.06 287 LYS A CA 1
ATOM 2009 C C . LYS A 1 287 ? -19.912 -32.468 37.387 1.00 77.06 287 LYS A C 1
ATOM 2011 O O . LYS A 1 287 ? -20.384 -33.563 37.685 1.00 77.06 287 LYS A O 1
ATOM 2016 N N . LEU A 1 288 ? -18.693 -32.084 37.764 1.00 71.12 288 LEU A N 1
ATOM 2017 C CA . LEU A 1 288 ? -17.817 -32.863 38.646 1.00 71.12 288 LEU A CA 1
ATOM 2018 C C . LEU A 1 288 ? -18.104 -32.627 40.140 1.00 71.12 288 LEU A C 1
ATOM 2020 O O . LEU A 1 288 ? -17.517 -33.309 40.978 1.00 71.12 288 LEU A O 1
ATOM 2024 N N . GLY A 1 289 ? -18.999 -31.693 40.485 1.00 67.75 289 GLY A N 1
ATOM 2025 C CA . GLY A 1 289 ? -19.338 -31.364 41.871 1.00 67.75 289 GLY A CA 1
ATOM 2026 C C . GLY A 1 289 ? -18.251 -30.578 42.612 1.00 67.75 289 GLY A C 1
ATOM 2027 O O . GLY A 1 289 ? -18.184 -30.643 43.836 1.00 67.75 289 GLY A O 1
ATOM 2028 N N . LEU A 1 290 ? -17.394 -29.844 41.893 1.00 64.12 290 LEU A N 1
ATOM 2029 C CA . LEU A 1 290 ? -16.210 -29.158 42.435 1.00 64.12 290 LEU A CA 1
ATOM 2030 C C . LEU A 1 290 ? -16.486 -27.748 42.996 1.00 64.12 290 LEU A C 1
ATOM 2032 O O . LEU A 1 290 ? -15.569 -26.932 43.083 1.00 64.12 290 LEU A O 1
ATOM 2036 N N . GLN A 1 291 ? -17.726 -27.428 43.370 1.00 57.09 291 GLN A N 1
ATOM 2037 C CA . GLN A 1 291 ? -18.083 -26.087 43.841 1.00 57.09 291 GLN A CA 1
ATOM 2038 C C . GLN A 1 291 ? -17.761 -25.930 45.336 1.00 57.09 291 GLN A C 1
ATOM 2040 O O . GLN A 1 291 ? -18.545 -26.322 46.202 1.00 57.09 291 GLN A O 1
ATOM 2045 N N . GLY A 1 292 ? -16.579 -25.378 45.612 1.00 47.28 292 GLY A N 1
ATOM 2046 C CA . GLY A 1 292 ? -16.122 -24.901 46.918 1.00 47.28 292 GLY A CA 1
ATOM 2047 C C . GLY A 1 292 ? -15.578 -23.487 46.804 1.00 47.28 292 GLY A C 1
ATOM 2048 O O . GLY A 1 292 ? -14.845 -23.231 45.823 1.00 47.28 292 GLY A O 1
#

pLDDT: mean 80.38, std 12.02, range [39.19, 97.19]